Protein AF-A0A2G2ZAY9-F1 (afdb_monomer)

Organism: Capsicum annuum (NCBI:txid4072)

Structure (mmCIF, N/CA/C/O backbone):
data_AF-A0A2G2ZAY9-F1
#
_entry.id   AF-A0A2G2ZAY9-F1
#
loop_
_atom_site.group_PDB
_atom_site.id
_atom_site.type_symbol
_atom_site.label_atom_id
_atom_site.label_alt_id
_atom_site.label_comp_id
_atom_site.label_asym_id
_atom_site.label_entity_id
_atom_site.label_seq_id
_atom_site.pdbx_PDB_ins_code
_atom_site.Cartn_x
_atom_site.Cartn_y
_atom_site.Cartn_z
_atom_site.occupancy
_atom_site.B_iso_or_equiv
_atom_site.auth_seq_id
_atom_site.auth_comp_id
_atom_site.auth_asym_id
_atom_site.auth_atom_id
_atom_site.pdbx_PDB_model_num
ATOM 1 N N . MET A 1 1 ? -21.487 -2.626 28.622 1.00 74.56 1 MET A N 1
ATOM 2 C CA . MET A 1 1 ? -21.220 -1.686 27.511 1.00 74.56 1 MET A CA 1
ATOM 3 C C . MET A 1 1 ? -20.998 -0.290 28.071 1.00 74.56 1 MET A C 1
ATOM 5 O O . MET A 1 1 ? -19.891 0.196 27.930 1.00 74.56 1 MET A O 1
ATOM 9 N N . ASP A 1 2 ? -21.962 0.278 28.804 1.00 78.75 2 ASP A N 1
ATOM 10 C CA . ASP A 1 2 ? -21.823 1.571 29.504 1.00 78.75 2 ASP A CA 1
ATOM 11 C C . ASP A 1 2 ? -20.570 1.682 30.401 1.00 78.75 2 ASP A C 1
ATOM 13 O O . ASP A 1 2 ? -19.788 2.616 30.265 1.00 78.75 2 ASP A O 1
ATOM 17 N N . GLU A 1 3 ? -20.285 0.659 31.213 1.00 76.00 3 GLU A N 1
ATOM 18 C CA . GLU A 1 3 ? -19.069 0.605 32.047 1.00 76.00 3 GLU A CA 1
ATOM 19 C C . GLU A 1 3 ? -17.763 0.793 31.247 1.00 76.00 3 GLU A C 1
ATOM 21 O O . GLU A 1 3 ? -16.855 1.493 31.689 1.00 76.00 3 GLU A O 1
ATOM 26 N N . TRP A 1 4 ? -17.681 0.219 30.042 1.00 80.62 4 TRP A N 1
ATOM 27 C CA . TRP A 1 4 ? -16.515 0.360 29.164 1.00 80.62 4 TRP A CA 1
ATOM 28 C C . TRP A 1 4 ? -16.466 1.735 28.485 1.00 80.62 4 TRP A C 1
ATOM 30 O O . TRP A 1 4 ? -15.390 2.289 28.307 1.00 80.62 4 TRP A O 1
ATOM 40 N N . ILE A 1 5 ? -17.617 2.335 28.158 1.00 79.69 5 ILE A N 1
ATOM 41 C CA . ILE A 1 5 ? -17.683 3.703 27.611 1.00 79.69 5 ILE A CA 1
ATOM 42 C C . ILE A 1 5 ? -17.158 4.719 28.634 1.00 79.69 5 ILE A C 1
ATOM 44 O O . ILE A 1 5 ? -16.487 5.691 28.268 1.00 79.69 5 ILE A O 1
ATOM 48 N N . GLN A 1 6 ? -17.477 4.513 29.912 1.00 80.38 6 GLN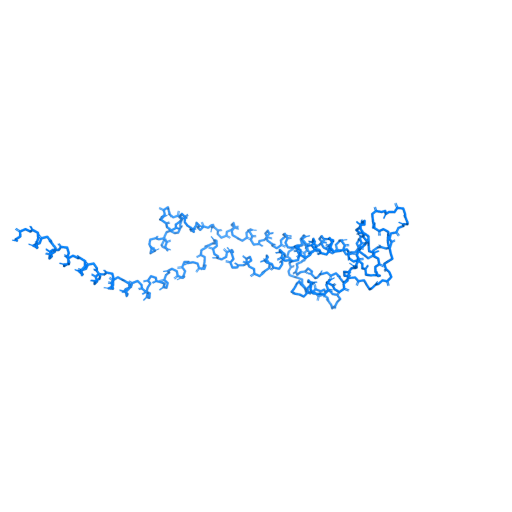 A N 1
ATOM 49 C CA . GLN A 1 6 ? -17.040 5.386 30.999 1.00 80.38 6 GLN A CA 1
ATOM 50 C C . GLN A 1 6 ? -15.574 5.140 31.371 1.00 80.38 6 GLN A C 1
ATOM 52 O O . GLN A 1 6 ? -14.850 6.105 31.601 1.00 80.38 6 GLN A O 1
ATOM 57 N N . ASN A 1 7 ? -15.122 3.880 31.355 1.00 77.25 7 ASN A N 1
ATOM 58 C CA . ASN A 1 7 ? -13.760 3.483 31.724 1.00 77.25 7 ASN A CA 1
ATOM 59 C C . ASN A 1 7 ? -13.116 2.564 30.660 1.00 77.25 7 ASN A C 1
ATOM 61 O O . ASN A 1 7 ? -12.956 1.365 30.899 1.00 77.25 7 ASN A O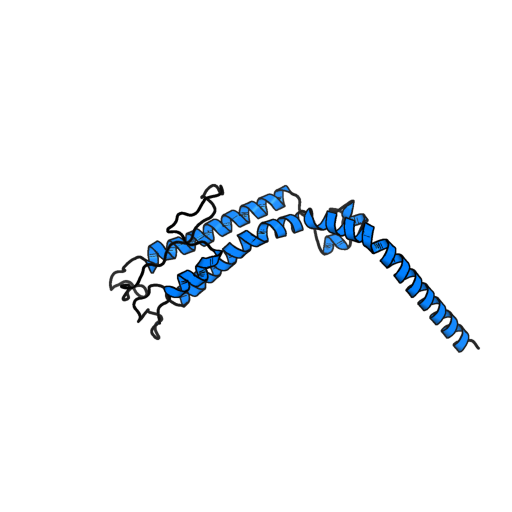 1
ATOM 65 N N . PRO A 1 8 ? -12.712 3.102 29.493 1.00 67.62 8 PRO A N 1
ATOM 66 C CA . PRO A 1 8 ? -12.235 2.302 28.355 1.00 67.62 8 PRO A CA 1
ATOM 67 C C . PRO A 1 8 ? -10.900 1.584 28.600 1.00 67.62 8 PRO A C 1
ATOM 69 O O . PRO A 1 8 ? -10.602 0.606 27.926 1.00 67.62 8 PRO A O 1
ATOM 72 N N . THR A 1 9 ? -10.112 2.040 29.577 1.00 69.19 9 THR A N 1
ATOM 73 C CA . THR A 1 9 ? -8.838 1.427 29.994 1.00 69.19 9 THR A CA 1
ATOM 74 C C . THR A 1 9 ? -8.988 0.453 31.168 1.00 69.19 9 THR A C 1
ATOM 76 O O . THR A 1 9 ? -8.005 -0.148 31.608 1.00 69.19 9 THR A O 1
ATOM 79 N N . ALA A 1 10 ? -10.200 0.288 31.712 1.00 71.12 10 ALA A N 1
ATOM 80 C CA . ALA A 1 10 ? -10.467 -0.709 32.738 1.00 71.12 10 ALA A CA 1
ATOM 81 C C . ALA A 1 10 ? -10.626 -2.099 32.104 1.00 71.12 10 ALA A C 1
ATOM 83 O O . ALA A 1 10 ? -11.234 -2.251 31.042 1.00 71.12 10 ALA A O 1
ATOM 84 N N . ARG A 1 11 ? -10.137 -3.138 32.797 1.00 70.81 11 ARG A N 1
ATOM 85 C CA . ARG A 1 11 ? -10.298 -4.540 32.378 1.00 70.81 11 ARG A CA 1
ATOM 86 C C . ARG A 1 11 ? -11.766 -4.956 32.439 1.00 70.81 11 ARG A C 1
ATOM 88 O O . ARG A 1 11 ? -12.224 -5.520 33.431 1.00 70.81 11 ARG A O 1
ATOM 95 N N . THR A 1 12 ? -12.490 -4.713 31.359 1.00 70.56 12 THR A N 1
ATOM 96 C CA . THR A 1 12 ? -13.870 -5.166 31.163 1.00 70.56 12 THR A CA 1
ATOM 97 C C . THR A 1 12 ? -13.910 -6.340 30.183 1.00 70.56 12 THR A C 1
ATOM 99 O O . THR A 1 12 ? -12.911 -6.699 29.557 1.00 70.56 12 THR A O 1
ATOM 102 N N . ALA A 1 13 ? -15.079 -6.961 30.014 1.00 71.81 13 ALA A N 1
ATOM 103 C CA . ALA A 1 13 ? -15.262 -7.971 28.971 1.00 71.81 13 ALA A CA 1
ATOM 104 C C . ALA A 1 13 ? -15.037 -7.399 27.554 1.00 71.81 13 ALA A C 1
ATOM 106 O O . ALA A 1 13 ? -14.538 -8.116 26.691 1.00 71.81 13 ALA A O 1
ATOM 107 N N . SER A 1 14 ? -15.360 -6.117 27.335 1.00 69.56 14 SER A N 1
ATOM 108 C CA . SER A 1 14 ? -15.179 -5.435 26.047 1.00 69.56 14 SER A CA 1
ATOM 109 C C . SER A 1 14 ? -13.714 -5.106 25.746 1.00 69.56 14 SER A C 1
ATOM 111 O O . SER A 1 14 ? -13.298 -5.243 24.602 1.00 69.56 14 SER A O 1
ATOM 113 N N . ASP A 1 15 ? -12.918 -4.758 26.762 1.00 67.50 15 ASP A N 1
ATOM 114 C CA . ASP A 1 15 ? -11.472 -4.489 26.637 1.00 67.50 15 ASP A CA 1
ATOM 115 C C . ASP A 1 15 ? -10.694 -5.702 26.088 1.00 67.50 15 ASP A C 1
ATOM 117 O O . ASP A 1 15 ? -9.768 -5.565 25.297 1.00 67.50 15 ASP A O 1
ATOM 121 N N . LYS A 1 16 ? -11.141 -6.925 26.407 1.00 68.56 16 LYS A N 1
ATOM 122 C CA . LYS A 1 16 ? -10.547 -8.159 25.860 1.00 68.56 16 LYS A CA 1
ATOM 123 C C . LYS A 1 16 ? -10.767 -8.351 24.355 1.00 68.56 16 LYS A C 1
ATOM 125 O O . LYS A 1 16 ? -10.099 -9.194 23.762 1.00 68.56 16 LYS A O 1
ATOM 130 N N . ILE A 1 17 ? -11.723 -7.638 23.762 1.00 73.62 17 ILE A N 1
ATOM 131 C CA . ILE A 1 17 ? -12.091 -7.741 22.341 1.00 73.62 17 ILE A CA 1
ATOM 132 C C . ILE A 1 17 ? -11.611 -6.498 21.580 1.00 73.62 17 ILE A C 1
ATOM 134 O O . ILE A 1 17 ? -11.132 -6.618 20.455 1.00 73.62 17 ILE A O 1
ATOM 138 N N . LEU A 1 18 ? -11.715 -5.319 22.199 1.00 74.69 18 LEU A N 1
ATOM 139 C CA . LEU A 1 18 ? -11.298 -4.029 21.655 1.00 74.69 18 LEU A CA 1
ATOM 140 C C . LEU A 1 18 ? -10.514 -3.237 22.720 1.00 74.69 18 LEU A C 1
ATOM 142 O O . LEU A 1 18 ? -11.095 -2.403 23.420 1.00 74.69 18 LEU A O 1
ATOM 146 N N . PRO A 1 19 ? -9.204 -3.500 22.873 1.00 74.38 19 PRO A N 1
ATOM 147 C CA . PRO A 1 19 ? -8.365 -2.706 23.758 1.00 74.38 19 PRO A CA 1
ATOM 148 C C . PRO A 1 19 ? -8.135 -1.324 23.140 1.00 74.38 19 PRO A C 1
ATOM 150 O O . PRO A 1 19 ? -7.625 -1.211 22.022 1.00 74.38 19 PRO A O 1
ATOM 153 N N . CYS A 1 20 ? -8.505 -0.272 23.870 1.00 82.44 20 CYS A N 1
ATOM 154 C CA . CYS A 1 20 ? -8.215 1.099 23.465 1.00 82.44 20 CYS A CA 1
ATOM 155 C C . CYS A 1 20 ? -6.737 1.400 23.688 1.00 82.44 20 CYS A C 1
ATOM 157 O O . CYS A 1 20 ? -6.192 1.156 24.766 1.00 82.44 20 CYS A O 1
ATOM 159 N N . VAL A 1 21 ? -6.095 1.967 22.679 1.00 84.88 21 VAL A N 1
ATOM 160 C CA . VAL A 1 21 ? -4.729 2.478 22.768 1.00 84.88 21 VAL A CA 1
ATOM 161 C C . VAL A 1 21 ? -4.785 3.989 22.979 1.00 84.88 21 VAL A C 1
ATOM 163 O O . VAL A 1 21 ? -5.747 4.644 22.580 1.00 84.88 21 VAL A O 1
ATOM 166 N N . ASP A 1 22 ? -3.772 4.558 23.626 1.00 86.12 22 ASP A N 1
ATOM 167 C CA . ASP A 1 22 ? -3.694 6.001 23.799 1.00 86.12 22 ASP A CA 1
ATOM 168 C C . ASP A 1 22 ? -3.536 6.734 22.453 1.00 86.12 22 ASP A C 1
ATOM 170 O O . ASP A 1 22 ? -2.990 6.213 21.476 1.00 86.12 22 ASP A O 1
ATOM 174 N N . TYR A 1 23 ? -4.005 7.981 22.425 1.00 86.12 23 TYR A N 1
ATOM 175 C CA . TYR A 1 23 ? -3.996 8.821 21.231 1.00 86.12 23 TYR A CA 1
ATOM 176 C C . TYR A 1 23 ? -2.590 9.015 20.639 1.00 86.12 23 TYR A C 1
ATOM 178 O O . TYR A 1 23 ? -2.442 9.042 19.418 1.00 86.12 23 TYR A O 1
ATOM 186 N N . ALA A 1 24 ? -1.545 9.128 21.469 1.00 89.56 24 ALA A N 1
ATOM 187 C CA . ALA A 1 24 ? -0.190 9.370 20.977 1.00 89.56 24 ALA A CA 1
ATOM 188 C C . ALA A 1 24 ? 0.345 8.150 20.215 1.00 89.56 24 ALA A C 1
ATOM 190 O O . ALA A 1 24 ? 0.818 8.293 19.087 1.00 89.56 24 ALA A O 1
ATOM 191 N N . THR A 1 25 ? 0.179 6.949 20.768 1.00 90.12 25 THR A N 1
ATOM 192 C CA . THR A 1 25 ? 0.549 5.694 20.097 1.00 90.12 25 THR A CA 1
ATOM 193 C C . THR A 1 25 ? -0.290 5.451 18.834 1.00 90.12 25 THR A C 1
ATOM 195 O O . THR A 1 25 ? 0.209 4.947 17.820 1.00 90.12 25 THR A O 1
ATOM 198 N N . ALA A 1 26 ? -1.573 5.825 18.849 1.00 90.56 26 ALA A N 1
ATOM 199 C CA . ALA A 1 26 ? -2.439 5.749 17.672 1.00 90.56 26 ALA A CA 1
ATOM 200 C C . ALA A 1 26 ? -1.950 6.692 16.551 1.00 90.56 26 ALA A C 1
ATOM 202 O O . ALA A 1 26 ? -1.815 6.273 15.398 1.00 90.56 26 ALA A O 1
ATOM 203 N N . GLN A 1 27 ? -1.574 7.925 16.896 1.00 92.38 27 GLN A N 1
ATOM 204 C CA . GLN A 1 27 ? -1.035 8.905 15.952 1.00 92.38 27 GLN A CA 1
ATOM 205 C C . GLN A 1 27 ? 0.363 8.531 15.437 1.00 92.38 27 GLN A C 1
ATOM 207 O O . GLN A 1 27 ? 0.686 8.756 14.265 1.00 92.38 27 GLN A O 1
ATOM 212 N N . GLU A 1 28 ? 1.194 7.914 16.276 1.00 94.19 28 GLU A N 1
ATOM 213 C CA . GLU A 1 28 ? 2.463 7.327 15.846 1.00 94.19 28 GLU A CA 1
ATOM 214 C C . GLU A 1 28 ? 2.225 6.200 14.833 1.00 94.19 28 GLU A C 1
ATOM 216 O O . GLU A 1 28 ? 2.877 6.163 13.790 1.00 94.19 28 GLU A O 1
ATOM 221 N N . THR A 1 29 ? 1.229 5.339 15.071 1.00 93.19 29 THR A N 1
ATOM 222 C CA . THR A 1 29 ? 0.837 4.279 14.126 1.00 93.19 29 THR A CA 1
ATOM 223 C C . THR A 1 29 ? 0.428 4.867 12.770 1.00 93.19 29 THR A C 1
ATOM 225 O O . THR A 1 29 ? 0.855 4.358 11.732 1.00 93.19 29 THR A O 1
ATOM 228 N N . LEU A 1 30 ? -0.344 5.960 12.761 1.00 93.88 30 LEU A N 1
ATOM 229 C CA . LEU A 1 30 ? -0.709 6.670 11.529 1.00 93.88 30 LEU A CA 1
ATOM 230 C C . LEU A 1 30 ? 0.517 7.264 10.821 1.00 93.88 30 LEU A C 1
ATOM 232 O O . LEU A 1 30 ? 0.614 7.256 9.598 1.00 93.88 30 LEU A O 1
ATOM 236 N N . THR A 1 31 ? 1.473 7.787 11.581 1.00 95.31 31 THR A N 1
ATOM 237 C CA . THR A 1 31 ? 2.712 8.344 11.022 1.00 95.31 31 THR A CA 1
ATOM 238 C C . THR A 1 31 ? 3.553 7.239 10.383 1.00 95.31 31 THR A C 1
ATOM 240 O O . THR A 1 31 ? 4.023 7.385 9.255 1.00 95.31 31 THR A O 1
ATOM 243 N N . LYS A 1 32 ? 3.658 6.085 11.049 1.00 95.38 32 LYS A N 1
ATOM 244 C CA . LYS A 1 32 ? 4.342 4.899 10.525 1.00 95.38 32 LYS A CA 1
ATOM 245 C C . LYS A 1 32 ? 3.656 4.325 9.291 1.00 95.38 32 LYS A C 1
ATOM 247 O O . LYS A 1 32 ? 4.349 3.879 8.382 1.00 95.38 32 LYS A O 1
ATOM 252 N N . SER A 1 33 ? 2.326 4.375 9.198 1.00 95.19 33 SER A N 1
ATOM 253 C CA . SER A 1 33 ? 1.637 3.931 7.981 1.00 95.19 33 SER A CA 1
ATOM 254 C C . SER A 1 33 ? 1.951 4.825 6.777 1.00 95.19 33 SER A C 1
ATOM 256 O O . SER A 1 33 ? 2.169 4.304 5.680 1.00 95.19 33 SER A O 1
ATOM 258 N N . LYS A 1 34 ? 2.064 6.147 6.976 1.00 95.38 34 LYS A N 1
ATOM 259 C CA . LYS A 1 34 ? 2.519 7.084 5.933 1.00 95.38 34 LYS A CA 1
ATOM 260 C C . LYS A 1 34 ? 3.952 6.793 5.491 1.00 95.38 34 LYS A C 1
ATOM 262 O O . LYS A 1 34 ? 4.209 6.766 4.292 1.00 95.38 34 LYS A O 1
ATOM 267 N N . GLU A 1 35 ? 4.852 6.527 6.436 1.00 96.06 35 GLU A N 1
ATOM 268 C CA . GLU A 1 35 ? 6.254 6.181 6.159 1.00 96.06 35 GLU A CA 1
ATOM 269 C C . GLU A 1 35 ? 6.374 4.876 5.357 1.00 96.06 35 GLU A C 1
ATOM 271 O O . GLU A 1 35 ? 7.052 4.830 4.331 1.00 96.06 35 GLU A O 1
ATOM 276 N N . VAL A 1 36 ? 5.667 3.818 5.769 1.00 96.25 36 VAL A N 1
ATOM 277 C CA . VAL A 1 36 ? 5.667 2.535 5.045 1.00 96.25 36 VAL A CA 1
ATOM 278 C C . VAL A 1 36 ? 5.116 2.708 3.633 1.00 96.25 36 VAL A C 1
ATOM 280 O O . VAL A 1 36 ? 5.709 2.201 2.684 1.00 96.25 36 VAL A O 1
ATOM 283 N N . ARG A 1 37 ? 4.018 3.453 3.474 1.00 95.19 37 ARG A N 1
ATOM 284 C CA . ARG A 1 37 ? 3.465 3.766 2.154 1.00 95.19 37 ARG A CA 1
ATOM 285 C C . ARG A 1 37 ? 4.483 4.509 1.289 1.00 95.19 37 ARG A C 1
ATOM 287 O O . ARG A 1 37 ? 4.699 4.100 0.152 1.00 95.19 37 ARG A O 1
ATOM 294 N N . TYR A 1 38 ? 5.096 5.570 1.818 1.00 95.88 38 TYR A N 1
ATOM 295 C CA . TYR A 1 38 ? 6.116 6.341 1.107 1.00 95.88 38 TYR A CA 1
ATOM 296 C C . TYR A 1 38 ? 7.221 5.414 0.586 1.00 95.88 38 TYR A C 1
ATOM 298 O O . TYR A 1 38 ? 7.511 5.414 -0.608 1.00 95.88 38 TYR A O 1
ATOM 306 N N . ASN A 1 39 ? 7.764 4.565 1.461 1.00 96.69 39 ASN A N 1
ATOM 307 C CA . ASN A 1 39 ? 8.845 3.644 1.121 1.00 96.69 39 ASN A CA 1
ATOM 308 C C . ASN A 1 39 ? 8.422 2.593 0.086 1.00 96.69 39 ASN A C 1
ATOM 310 O O . ASN A 1 39 ? 9.196 2.266 -0.807 1.00 96.69 39 ASN A O 1
ATOM 314 N N . LEU A 1 40 ? 7.201 2.061 0.171 1.00 97.25 40 LEU A N 1
ATOM 315 C CA . LEU A 1 40 ? 6.703 1.088 -0.803 1.00 97.25 40 LEU A CA 1
ATOM 316 C C . LEU A 1 40 ? 6.546 1.701 -2.197 1.00 97.25 40 LEU A C 1
ATOM 318 O O . LEU A 1 40 ? 6.940 1.074 -3.180 1.00 97.25 40 LEU A O 1
ATOM 322 N N . VAL A 1 41 ? 5.996 2.914 -2.294 1.00 96.50 41 VAL A N 1
ATOM 323 C CA . VAL A 1 41 ? 5.889 3.628 -3.576 1.00 96.50 41 VAL A CA 1
ATOM 324 C C . VAL A 1 41 ? 7.277 3.965 -4.120 1.00 96.50 41 VAL A C 1
ATOM 326 O O . VAL A 1 41 ? 7.528 3.766 -5.308 1.00 96.50 41 VAL A O 1
ATOM 329 N N . ASP A 1 42 ? 8.197 4.397 -3.256 1.00 95.88 42 ASP A N 1
ATOM 330 C CA . ASP A 1 42 ? 9.580 4.680 -3.638 1.00 95.88 42 ASP A CA 1
ATOM 331 C C . ASP A 1 42 ? 10.292 3.435 -4.189 1.00 95.88 42 ASP A C 1
ATOM 333 O O . ASP A 1 42 ? 10.879 3.497 -5.265 1.00 95.88 42 ASP A O 1
ATOM 337 N N . ILE A 1 43 ? 10.156 2.273 -3.541 1.00 96.56 43 ILE A N 1
ATOM 338 C CA . ILE A 1 43 ? 10.709 0.999 -4.036 1.00 96.56 43 ILE A CA 1
ATOM 339 C C . ILE A 1 43 ? 10.166 0.667 -5.431 1.00 96.56 43 ILE A C 1
ATOM 341 O O . ILE A 1 43 ? 10.932 0.288 -6.319 1.00 96.56 43 ILE A O 1
ATOM 345 N N . VAL A 1 44 ? 8.858 0.824 -5.652 1.00 97.25 44 VAL A N 1
ATOM 346 C CA . VAL A 1 44 ? 8.253 0.584 -6.971 1.00 97.25 44 VAL A CA 1
ATOM 347 C C . VAL A 1 44 ? 8.830 1.545 -8.013 1.00 97.25 44 VAL A C 1
ATOM 349 O O . VAL A 1 44 ? 9.198 1.116 -9.108 1.00 97.25 44 VAL A O 1
ATOM 352 N N . ASN A 1 45 ? 8.990 2.820 -7.663 1.00 96.50 45 ASN A N 1
ATOM 353 C CA . ASN A 1 45 ? 9.593 3.816 -8.543 1.00 96.50 45 ASN A CA 1
ATOM 354 C C . ASN A 1 45 ? 11.064 3.529 -8.838 1.00 96.50 45 ASN A C 1
ATOM 356 O O . ASN A 1 45 ? 11.475 3.671 -9.986 1.00 96.50 45 ASN A O 1
ATOM 360 N N . GLN A 1 46 ? 11.842 3.068 -7.859 1.00 95.94 46 GLN A N 1
ATOM 361 C CA . GLN A 1 46 ? 13.226 2.644 -8.069 1.00 95.94 46 GLN A CA 1
ATOM 362 C C . GLN A 1 46 ? 13.310 1.445 -9.018 1.00 95.94 46 GLN A C 1
ATOM 364 O O . GLN A 1 46 ? 14.189 1.401 -9.873 1.00 95.94 46 GLN A O 1
ATOM 369 N N . VAL A 1 47 ? 12.390 0.484 -8.919 1.00 94.62 47 VAL A N 1
ATOM 370 C CA . VAL A 1 47 ? 12.307 -0.638 -9.868 1.00 94.62 47 VAL A CA 1
ATOM 371 C C . VAL A 1 47 ? 11.951 -0.150 -11.276 1.00 94.62 47 VAL A C 1
ATOM 373 O O . VAL A 1 47 ? 12.521 -0.618 -12.265 1.00 94.62 47 VAL A O 1
ATOM 376 N N . ILE A 1 48 ? 11.036 0.810 -11.399 1.00 95.38 48 ILE A N 1
ATOM 377 C CA . ILE A 1 48 ? 10.680 1.403 -12.694 1.00 95.38 48 ILE A CA 1
ATOM 378 C C . ILE A 1 48 ? 11.900 2.092 -13.302 1.00 95.38 48 ILE A C 1
ATOM 380 O O . ILE A 1 48 ? 12.318 1.746 -14.404 1.00 95.38 48 ILE A O 1
ATOM 384 N N . THR A 1 49 ? 12.515 3.021 -12.577 1.00 94.69 49 THR A N 1
ATOM 385 C CA . THR A 1 49 ? 13.585 3.871 -13.108 1.00 94.69 49 THR A CA 1
ATOM 386 C C . THR A 1 49 ? 14.899 3.127 -13.295 1.00 94.69 49 THR A C 1
ATOM 388 O O . THR A 1 49 ? 15.534 3.313 -14.329 1.00 94.69 49 THR A O 1
ATOM 391 N N . ASN A 1 50 ? 15.286 2.267 -12.346 1.00 92.62 50 ASN A N 1
ATOM 392 C CA . ASN A 1 50 ? 16.609 1.636 -12.315 1.00 92.62 50 ASN A CA 1
ATOM 393 C C . ASN A 1 50 ? 16.642 0.208 -12.870 1.00 92.62 50 ASN A C 1
ATOM 395 O O . ASN A 1 50 ? 17.723 -0.349 -13.041 1.00 92.62 50 ASN A O 1
ATOM 399 N N . VAL A 1 51 ? 15.486 -0.401 -13.146 1.00 90.19 51 VAL A N 1
ATOM 400 C CA . VAL A 1 51 ? 15.418 -1.744 -13.745 1.00 90.19 51 VAL A CA 1
ATOM 401 C C . VAL A 1 51 ? 14.629 -1.703 -15.047 1.00 90.19 51 VAL A C 1
ATOM 403 O O . VAL A 1 51 ? 15.155 -2.021 -16.106 1.00 90.19 51 VAL A O 1
ATOM 406 N N . SER A 1 52 ? 13.378 -1.263 -15.011 1.00 91.25 52 SER A N 1
ATOM 407 C CA . SER A 1 52 ? 12.486 -1.381 -16.178 1.00 91.25 52 SER A CA 1
ATOM 408 C C . SER A 1 52 ? 12.826 -0.375 -17.289 1.00 91.25 52 SER A C 1
ATOM 410 O O . SER A 1 52 ? 12.698 -0.665 -18.483 1.00 91.25 52 SER A O 1
ATOM 412 N N . ASN A 1 53 ? 13.292 0.815 -16.907 1.00 92.19 53 ASN A N 1
ATOM 413 C CA . ASN A 1 53 ? 13.582 1.918 -17.824 1.00 92.19 53 ASN A CA 1
ATOM 414 C C . ASN A 1 53 ? 15.050 1.946 -18.283 1.00 92.19 53 ASN A C 1
ATOM 416 O O . ASN A 1 53 ? 15.385 2.708 -19.191 1.00 92.19 53 ASN A O 1
ATOM 420 N N . ILE A 1 54 ? 15.918 1.109 -17.699 1.00 89.31 54 ILE A N 1
ATOM 421 C CA . ILE A 1 54 ? 17.334 1.008 -18.071 1.00 89.31 54 ILE A CA 1
ATOM 422 C C . ILE A 1 54 ? 17.531 -0.056 -19.147 1.00 89.31 54 ILE A C 1
ATOM 424 O O . ILE A 1 54 ? 17.255 -1.232 -18.928 1.00 89.31 54 ILE A O 1
ATOM 428 N N . ASN A 1 55 ? 18.140 0.353 -20.262 1.00 86.38 55 ASN A N 1
ATOM 429 C CA . ASN A 1 55 ? 18.627 -0.570 -21.281 1.00 86.38 55 ASN A CA 1
ATOM 430 C C . ASN A 1 55 ? 19.944 -1.207 -20.808 1.00 86.38 55 ASN A C 1
ATOM 432 O O . ASN A 1 55 ? 21.012 -0.595 -20.901 1.00 86.38 55 ASN A O 1
ATOM 436 N N . PHE A 1 56 ? 19.868 -2.426 -20.280 1.00 86.06 56 PHE A N 1
ATOM 437 C CA . PHE A 1 56 ? 21.040 -3.151 -19.792 1.00 86.06 56 PHE A CA 1
ATOM 438 C C . PHE A 1 56 ? 21.968 -3.624 -20.921 1.00 86.06 56 PHE A C 1
ATOM 440 O O . PHE A 1 56 ? 21.574 -3.767 -22.077 1.00 86.06 56 PHE A O 1
ATOM 447 N N . SER A 1 57 ? 23.233 -3.869 -20.570 1.00 84.94 57 SER A N 1
ATOM 448 C CA . SER A 1 57 ? 24.242 -4.452 -21.464 1.00 84.94 57 SER A CA 1
ATOM 449 C C . SER A 1 57 ? 23.994 -5.957 -21.673 1.00 84.94 57 SER A C 1
ATOM 451 O O . SER A 1 57 ? 23.498 -6.596 -20.743 1.00 84.94 57 SER A O 1
ATOM 453 N N . PRO A 1 58 ? 24.404 -6.552 -22.816 1.00 82.38 58 PRO A N 1
ATOM 454 C CA . PRO A 1 58 ? 24.239 -7.982 -23.108 1.00 82.38 58 PRO A CA 1
ATOM 455 C C . PRO A 1 58 ? 24.723 -8.964 -22.037 1.00 82.38 58 PRO A C 1
ATOM 457 O O . PRO A 1 58 ? 24.287 -10.106 -22.015 1.00 82.38 58 PRO A O 1
ATOM 460 N N . ASN A 1 59 ? 25.622 -8.532 -21.152 1.00 83.00 59 ASN A N 1
ATOM 461 C CA . ASN A 1 59 ? 26.220 -9.381 -20.121 1.00 83.00 59 ASN A CA 1
ATOM 462 C C . ASN A 1 59 ? 25.403 -9.436 -18.813 1.00 83.00 59 ASN A C 1
ATOM 464 O O . ASN A 1 59 ? 25.876 -10.003 -17.830 1.00 83.00 59 ASN A O 1
ATOM 468 N N . V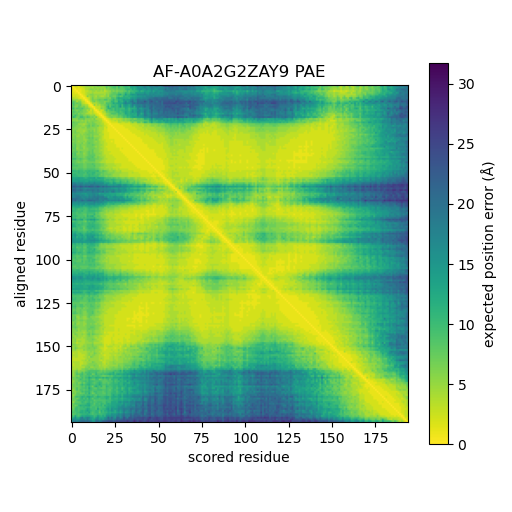AL A 1 60 ? 24.235 -8.786 -18.755 1.00 80.69 60 VAL A N 1
ATOM 469 C CA . VAL A 1 60 ? 23.440 -8.622 -17.528 1.00 80.69 60 VAL A CA 1
ATOM 470 C C . VAL A 1 60 ? 22.143 -9.425 -17.628 1.00 80.69 60 VAL A C 1
ATOM 472 O O . VAL A 1 60 ? 21.059 -8.879 -17.822 1.00 80.69 60 VAL A O 1
ATOM 475 N N . ASP A 1 61 ? 22.249 -10.742 -17.480 1.00 74.62 61 ASP A N 1
ATOM 476 C CA . ASP A 1 61 ? 21.083 -11.621 -17.362 1.00 74.62 61 ASP A CA 1
ATOM 477 C C . ASP A 1 61 ? 20.449 -11.526 -15.957 1.00 74.62 61 ASP A C 1
ATOM 479 O O . ASP A 1 61 ? 21.169 -11.357 -14.969 1.00 74.62 61 ASP A O 1
ATOM 483 N N . PRO A 1 62 ? 19.113 -11.647 -15.818 1.00 76.50 62 PRO A N 1
ATOM 484 C CA . PRO A 1 62 ? 18.100 -11.804 -16.871 1.00 76.50 62 PRO A CA 1
ATOM 485 C C . PRO A 1 62 ? 17.559 -10.456 -17.399 1.00 76.50 62 PRO A C 1
ATOM 487 O O . PRO A 1 62 ? 16.501 -10.414 -18.024 1.00 76.50 62 PRO A O 1
ATOM 490 N N . PHE A 1 63 ? 18.224 -9.338 -17.091 1.00 80.75 63 PHE A N 1
ATOM 491 C CA . PHE A 1 63 ? 17.724 -7.986 -17.367 1.00 80.75 63 PHE A CA 1
ATOM 492 C C . PHE A 1 63 ? 17.992 -7.500 -18.797 1.00 80.75 63 PHE A C 1
ATOM 494 O O . PHE A 1 63 ? 17.446 -6.479 -19.215 1.00 80.75 63 PHE A O 1
ATOM 501 N N . TYR A 1 64 ? 18.801 -8.232 -19.559 1.00 83.62 64 TYR A N 1
ATOM 502 C CA . TYR A 1 64 ? 19.056 -7.961 -20.963 1.00 83.62 64 TYR A CA 1
ATOM 503 C C . TYR A 1 64 ? 17.998 -8.605 -21.871 1.00 83.62 64 TYR A C 1
ATOM 505 O O . TYR A 1 64 ? 17.983 -9.816 -22.082 1.00 83.62 64 TYR A O 1
ATOM 513 N N . TYR A 1 65 ? 17.114 -7.782 -22.436 1.00 82.75 65 TYR A N 1
ATOM 514 C CA . TYR A 1 65 ? 16.124 -8.187 -23.438 1.00 82.75 65 TYR A CA 1
ATOM 515 C C . TYR A 1 65 ? 15.677 -6.991 -24.290 1.00 82.75 65 TYR A C 1
ATOM 517 O O . TYR A 1 65 ? 16.106 -5.856 -24.078 1.00 82.75 65 TYR A O 1
ATOM 525 N N . ASN A 1 66 ? 14.828 -7.240 -25.291 1.00 76.69 66 ASN A N 1
ATOM 526 C CA . ASN A 1 66 ? 14.328 -6.195 -26.179 1.00 76.69 66 ASN A CA 1
ATOM 527 C C . ASN A 1 66 ? 13.342 -5.273 -25.445 1.00 76.69 66 ASN A C 1
ATOM 529 O O . ASN A 1 66 ? 12.159 -5.575 -25.351 1.00 76.69 66 ASN A O 1
ATOM 533 N N . GLN A 1 67 ? 13.831 -4.127 -24.977 1.00 73.25 67 GLN A N 1
ATOM 534 C CA . GLN A 1 67 ? 13.048 -3.115 -24.265 1.00 73.25 67 GLN A CA 1
ATOM 535 C C . GLN A 1 67 ? 12.544 -1.988 -25.188 1.00 73.25 67 GLN A C 1
ATOM 537 O O . GLN A 1 67 ? 12.362 -0.853 -24.757 1.00 73.25 67 GLN A O 1
ATOM 542 N N . SER A 1 68 ? 12.339 -2.243 -26.482 1.00 84.75 68 SER A N 1
ATOM 543 C CA . SER A 1 68 ? 11.938 -1.183 -27.431 1.00 84.75 68 SER A CA 1
ATOM 544 C C . SER A 1 68 ? 10.519 -0.630 -27.201 1.00 84.75 68 SER A C 1
ATOM 546 O O . SER A 1 68 ? 10.129 0.337 -27.852 1.00 84.75 68 SER A O 1
ATOM 548 N N . GLY A 1 69 ? 9.734 -1.241 -26.312 1.00 85.50 69 GLY A N 1
ATOM 549 C CA . GLY A 1 69 ? 8.377 -0.829 -25.971 1.00 85.50 69 GLY A CA 1
ATOM 550 C C . GLY A 1 69 ? 8.300 0.406 -25.066 1.00 85.50 69 GLY A C 1
ATOM 551 O O . GLY A 1 69 ? 9.324 0.938 -24.614 1.00 85.50 69 GLY A O 1
ATOM 552 N N . PRO A 1 70 ? 7.068 0.880 -24.803 1.00 90.50 70 PRO A N 1
ATOM 553 C CA . PRO A 1 70 ? 6.832 2.108 -24.060 1.00 90.50 70 PRO A CA 1
ATOM 554 C C . PRO A 1 70 ? 7.342 1.991 -22.623 1.00 90.50 70 PRO A C 1
ATOM 556 O O . PRO A 1 70 ? 7.347 0.920 -22.020 1.00 90.50 70 PRO A O 1
ATOM 559 N N . VAL A 1 71 ? 7.778 3.123 -22.082 1.00 92.62 71 VAL A N 1
ATOM 560 C CA . VAL A 1 71 ? 8.374 3.214 -20.749 1.00 92.62 71 VAL A CA 1
ATOM 561 C C . VAL A 1 71 ? 7.260 3.256 -19.697 1.00 92.62 71 VAL A C 1
ATOM 563 O O . VAL A 1 71 ? 6.385 4.121 -19.815 1.00 92.62 71 VAL A O 1
ATOM 566 N N . PRO A 1 72 ? 7.247 2.357 -18.693 1.00 94.19 72 PRO A N 1
ATOM 567 C CA . PRO A 1 72 ? 6.282 2.438 -17.606 1.00 94.19 72 PRO A CA 1
ATOM 568 C C . PRO A 1 72 ? 6.447 3.762 -16.841 1.00 94.19 72 PRO A C 1
ATOM 570 O O . PRO A 1 72 ? 7.577 4.161 -16.532 1.00 94.19 72 PRO A O 1
ATOM 573 N N . PRO A 1 73 ? 5.340 4.465 -16.547 1.00 95.56 73 PRO A N 1
ATOM 574 C CA . PRO A 1 73 ? 5.381 5.709 -15.795 1.00 95.56 73 PRO A CA 1
ATOM 575 C C . PRO A 1 73 ? 5.677 5.433 -14.321 1.00 95.56 73 PRO A C 1
ATOM 577 O O . PRO A 1 73 ? 5.339 4.370 -13.801 1.00 95.56 73 PRO A O 1
ATOM 580 N N . ILE A 1 74 ? 6.268 6.414 -13.640 1.00 95.62 74 ILE A N 1
ATOM 581 C CA . ILE A 1 74 ? 6.432 6.372 -12.185 1.00 95.62 74 ILE A CA 1
ATOM 582 C C . ILE A 1 74 ? 5.083 6.556 -11.483 1.00 95.62 74 ILE A C 1
ATOM 584 O O . ILE A 1 74 ? 4.163 7.203 -11.992 1.00 95.62 74 ILE A O 1
ATOM 588 N N . LEU A 1 75 ? 4.976 5.978 -10.295 1.00 96.31 75 LEU A N 1
ATOM 589 C CA . LEU A 1 75 ? 3.826 6.125 -9.424 1.00 96.31 75 LEU A CA 1
ATOM 590 C C . LEU A 1 75 ? 3.967 7.379 -8.573 1.00 96.31 75 LEU A C 1
ATOM 592 O O . LEU A 1 75 ? 5.053 7.703 -8.090 1.00 96.31 75 LEU A O 1
ATOM 596 N N . CYS A 1 76 ? 2.851 8.054 -8.345 1.00 95.06 76 CYS A N 1
ATOM 597 C CA . CYS A 1 76 ? 2.834 9.210 -7.478 1.00 95.06 76 CYS A CA 1
ATOM 598 C C . CYS A 1 76 ? 2.994 8.807 -6.014 1.00 95.06 76 CYS A C 1
ATOM 600 O O . CYS A 1 76 ? 2.256 7.968 -5.483 1.00 95.06 76 CYS A O 1
ATOM 602 N N . ASN A 1 77 ? 3.908 9.491 -5.334 1.00 93.62 77 ASN A N 1
ATOM 603 C CA . ASN A 1 77 ? 3.959 9.495 -3.886 1.00 93.62 77 ASN A CA 1
ATOM 604 C C . ASN A 1 77 ? 3.159 10.690 -3.351 1.00 93.62 77 ASN A C 1
ATOM 606 O O . ASN A 1 77 ? 3.502 11.839 -3.621 1.00 93.62 77 ASN A O 1
ATOM 610 N N . LEU A 1 78 ? 2.091 10.435 -2.586 1.00 92.81 78 LEU A N 1
ATOM 611 C CA . LEU A 1 78 ? 1.295 11.509 -1.965 1.00 92.81 78 LEU A CA 1
ATOM 612 C C . LEU A 1 78 ? 1.988 12.142 -0.750 1.00 92.81 78 LEU A C 1
ATOM 614 O O . LEU A 1 78 ? 1.427 13.048 -0.132 1.00 92.81 78 LEU A O 1
ATOM 618 N N . PHE A 1 79 ? 3.172 11.656 -0.378 1.00 93.19 79 PHE A N 1
ATOM 619 C CA . PHE A 1 79 ? 3.961 12.199 0.714 1.00 93.19 79 PHE A CA 1
ATOM 620 C C . PHE A 1 79 ? 5.371 12.543 0.239 1.00 93.19 79 PHE A C 1
ATOM 622 O O . PHE A 1 79 ? 5.964 11.825 -0.564 1.00 93.19 79 PHE A O 1
ATOM 629 N N . ASN A 1 80 ? 5.915 13.630 0.775 1.00 91.19 80 ASN A N 1
ATOM 630 C CA . ASN A 1 80 ? 7.340 13.922 0.718 1.00 91.19 80 ASN A CA 1
ATOM 631 C C . ASN A 1 80 ? 8.099 13.073 1.754 1.00 91.19 80 ASN A C 1
ATOM 633 O O . ASN A 1 80 ? 7.506 12.434 2.626 1.00 91.19 80 ASN A O 1
ATOM 637 N N . LEU A 1 81 ? 9.430 13.118 1.693 1.00 89.56 81 LEU A N 1
ATOM 638 C CA . LEU A 1 81 ? 10.330 12.404 2.609 1.00 89.56 81 LEU A CA 1
ATOM 639 C C . LEU A 1 81 ? 10.154 12.834 4.081 1.00 89.56 81 LEU A C 1
ATOM 641 O O . LEU A 1 81 ? 10.398 12.053 4.994 1.00 89.56 81 LEU A O 1
ATOM 645 N N . ASP A 1 82 ? 9.686 14.063 4.312 1.00 93.00 82 ASP A N 1
ATOM 646 C CA . ASP A 1 82 ? 9.318 14.607 5.627 1.00 93.00 82 ASP A CA 1
ATOM 647 C C . ASP A 1 82 ? 7.856 14.308 6.031 1.00 93.00 82 ASP A C 1
ATOM 649 O O . ASP A 1 82 ? 7.364 14.831 7.031 1.00 93.00 82 ASP A O 1
ATOM 653 N N . LEU A 1 83 ? 7.161 13.459 5.263 1.00 92.38 83 LEU A N 1
ATOM 654 C CA . LEU A 1 83 ? 5.762 13.048 5.431 1.00 92.38 83 LEU A CA 1
ATOM 655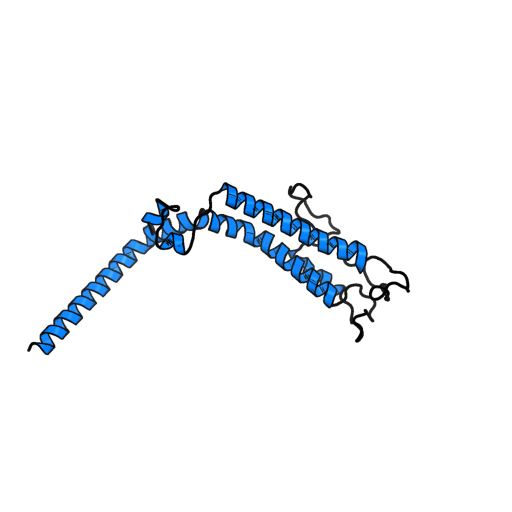 C C . LEU A 1 83 ? 4.725 14.169 5.249 1.00 92.38 83 LEU A C 1
ATOM 657 O O . LEU A 1 83 ? 3.544 13.977 5.569 1.00 92.38 83 LEU A O 1
ATOM 661 N N . THR A 1 84 ? 5.126 15.323 4.709 1.00 93.56 84 THR A N 1
ATOM 662 C CA . THR A 1 84 ? 4.180 16.360 4.280 1.00 93.56 84 THR A CA 1
ATOM 663 C C . THR A 1 84 ? 3.430 15.920 3.026 1.00 93.56 84 THR A C 1
ATOM 665 O O . THR A 1 84 ? 3.943 15.146 2.219 1.00 93.56 84 THR A O 1
ATOM 668 N N . SER A 1 85 ? 2.188 16.382 2.863 1.00 91.88 85 SER A N 1
ATOM 669 C CA . SER A 1 85 ? 1.385 16.051 1.684 1.00 91.88 85 SER A CA 1
ATOM 670 C C . SER A 1 85 ? 2.022 16.604 0.408 1.00 91.88 85 SER A C 1
ATOM 672 O O . SER A 1 85 ? 2.433 17.763 0.362 1.00 91.88 85 SER A O 1
ATOM 674 N N . HIS A 1 86 ? 2.042 15.783 -0.634 1.00 89.06 86 HIS A N 1
ATOM 675 C CA . HIS A 1 86 ? 2.555 16.104 -1.958 1.00 89.06 86 HIS A CA 1
ATOM 676 C C . HIS A 1 86 ? 1.445 15.935 -3.003 1.00 89.06 86 HIS A C 1
ATOM 678 O O . HIS A 1 86 ? 0.651 14.995 -2.932 1.00 89.06 86 HIS A O 1
ATOM 684 N N . ASN A 1 87 ? 1.393 16.852 -3.971 1.00 89.06 87 ASN A N 1
ATOM 685 C CA . ASN A 1 87 ? 0.470 16.773 -5.098 1.00 89.06 87 ASN A CA 1
ATOM 686 C C . ASN A 1 87 ? 1.194 16.184 -6.304 1.00 89.06 87 ASN A C 1
ATOM 688 O O . ASN A 1 87 ? 2.214 16.719 -6.728 1.00 89.06 87 ASN A O 1
ATOM 692 N N . CYS A 1 88 ? 0.615 15.137 -6.882 1.00 90.00 88 CYS A N 1
ATOM 693 C CA . CYS A 1 88 ? 1.175 14.456 -8.039 1.00 90.00 88 CYS A CA 1
ATOM 694 C C . CYS A 1 88 ? 1.286 15.369 -9.264 1.00 90.00 88 CYS A C 1
ATOM 696 O O . CYS A 1 88 ? 0.373 16.147 -9.566 1.00 90.00 88 CYS A O 1
ATOM 698 N N . GLY A 1 89 ? 2.373 15.221 -10.013 1.00 89.19 89 GLY A N 1
ATOM 699 C CA . GLY A 1 89 ? 2.541 15.818 -11.331 1.00 89.19 89 GLY A CA 1
ATOM 700 C C . GLY A 1 89 ? 1.724 15.100 -12.417 1.00 89.19 89 GLY A C 1
ATOM 701 O O . GLY A 1 89 ? 1.327 13.949 -12.253 1.00 89.19 89 GLY A O 1
ATOM 702 N N . PRO A 1 90 ? 1.519 15.733 -13.587 1.00 85.19 90 PRO A N 1
ATOM 703 C CA . PRO A 1 90 ? 0.715 15.169 -14.679 1.00 85.19 90 PRO A CA 1
ATOM 704 C C . PRO A 1 90 ? 1.337 13.932 -15.353 1.00 85.19 90 PRO A C 1
ATOM 706 O O . PRO A 1 90 ? 0.664 13.257 -16.124 1.00 85.19 90 PRO A O 1
ATOM 709 N N . ALA A 1 91 ? 2.621 13.659 -15.106 1.00 85.81 91 ALA A N 1
ATOM 710 C CA . ALA A 1 91 ? 3.334 12.494 -15.630 1.00 85.81 91 ALA A CA 1
ATOM 711 C C . ALA A 1 91 ? 3.374 11.316 -14.638 1.00 85.81 91 ALA A C 1
ATOM 713 O O . ALA A 1 91 ? 3.896 10.254 -14.976 1.00 85.81 91 ALA A O 1
ATOM 714 N N . GLU A 1 92 ? 2.856 11.505 -13.422 1.00 93.19 92 GLU A N 1
ATOM 715 C CA . GLU A 1 92 ? 2.825 10.485 -12.379 1.00 93.19 92 GLU A CA 1
ATOM 716 C C . GLU A 1 92 ? 1.471 9.781 -12.365 1.00 93.19 92 GLU A C 1
ATOM 718 O O . GLU A 1 92 ? 0.427 10.381 -12.630 1.00 93.19 92 GLU A O 1
ATOM 723 N N . VAL A 1 93 ? 1.482 8.493 -12.037 1.00 95.38 93 VAL A N 1
ATOM 724 C CA . VAL A 1 93 ? 0.260 7.692 -11.964 1.00 95.38 93 VAL A CA 1
ATOM 725 C C . VAL A 1 93 ? -0.195 7.561 -10.523 1.00 95.38 93 VAL A C 1
ATOM 727 O O . VAL A 1 93 ? 0.558 7.108 -9.662 1.00 95.38 93 VAL A O 1
ATOM 730 N N . ASP A 1 94 ? -1.448 7.924 -10.268 1.00 93.31 94 ASP A N 1
ATOM 731 C CA . ASP A 1 94 ? -2.066 7.716 -8.964 1.00 93.31 94 ASP A CA 1
ATOM 732 C C . ASP A 1 94 ? -2.172 6.219 -8.620 1.00 93.31 94 ASP A C 1
ATOM 734 O O . ASP A 1 94 ? -2.406 5.375 -9.495 1.00 93.31 94 ASP A O 1
ATOM 738 N N . LEU A 1 95 ? -2.018 5.886 -7.335 1.00 92.44 95 LEU A N 1
ATOM 739 C CA . LEU A 1 95 ? -2.090 4.508 -6.848 1.00 92.44 95 LEU A CA 1
ATOM 740 C C . LEU A 1 95 ? -3.423 3.825 -7.166 1.00 92.44 95 LEU A C 1
ATOM 742 O O . LEU A 1 95 ? -3.420 2.618 -7.405 1.00 92.44 95 LEU A O 1
ATOM 746 N N . ASP A 1 96 ? -4.524 4.573 -7.224 1.00 91.44 96 ASP A N 1
ATOM 747 C CA . ASP A 1 96 ? -5.858 4.051 -7.527 1.00 91.44 96 ASP A CA 1
ATOM 748 C C . ASP A 1 96 ? -5.915 3.414 -8.931 1.00 91.44 96 ASP A C 1
ATOM 750 O O . ASP A 1 96 ? -6.599 2.412 -9.142 1.00 91.44 96 ASP A O 1
ATOM 754 N N . ASN A 1 97 ? -5.138 3.945 -9.884 1.00 94.06 97 ASN A N 1
ATOM 755 C CA . ASN A 1 97 ? -5.094 3.474 -11.275 1.00 94.06 97 ASN A CA 1
ATOM 756 C C . ASN A 1 97 ? -3.803 2.712 -11.625 1.00 94.06 97 ASN A C 1
ATOM 758 O O . ASN A 1 97 ? -3.702 2.122 -12.705 1.00 94.06 97 ASN A O 1
ATOM 762 N N . ALA A 1 98 ? -2.814 2.704 -10.730 1.00 95.50 98 ALA A N 1
ATOM 763 C CA . ALA A 1 98 ? -1.471 2.186 -10.983 1.00 95.50 98 ALA A CA 1
ATOM 764 C C . ALA A 1 98 ? -1.455 0.737 -11.485 1.00 95.50 98 ALA A C 1
ATOM 766 O O . ALA A 1 98 ? -0.737 0.420 -12.431 1.00 95.50 98 ALA A O 1
ATOM 767 N N . THR A 1 99 ? -2.268 -0.144 -10.900 1.00 96.31 99 THR A N 1
ATOM 768 C CA . THR A 1 99 ? -2.308 -1.568 -11.278 1.00 96.31 99 THR A CA 1
ATOM 769 C C . THR A 1 99 ? -2.771 -1.778 -12.719 1.00 96.31 99 THR A C 1
ATOM 771 O O . THR A 1 99 ? -2.196 -2.606 -13.431 1.00 96.31 99 THR A O 1
ATOM 774 N N . GLN A 1 100 ? -3.768 -1.007 -13.160 1.00 96.62 100 GLN A N 1
ATOM 775 C CA . GLN A 1 100 ? -4.308 -1.054 -14.518 1.00 96.62 100 GLN A CA 1
ATOM 776 C C . GLN A 1 100 ? -3.328 -0.451 -15.522 1.00 96.62 100 GLN A C 1
ATOM 778 O O . GLN A 1 100 ? -3.100 -1.030 -16.582 1.00 96.62 100 GLN A O 1
ATOM 783 N N . VAL A 1 101 ? -2.714 0.686 -15.179 1.00 96.19 101 VAL A N 1
ATOM 784 C CA . VAL A 1 101 ? -1.744 1.348 -16.057 1.00 96.19 101 VAL A CA 1
ATOM 785 C C . VAL A 1 101 ? -0.509 0.474 -16.249 1.00 96.19 101 VAL A C 1
ATOM 787 O O . VAL A 1 101 ? -0.138 0.214 -17.390 1.00 96.19 101 VAL A O 1
ATOM 790 N N . LEU A 1 102 ? 0.086 -0.040 -15.166 1.00 96.38 102 LEU A N 1
ATOM 791 C CA . LEU A 1 102 ? 1.280 -0.891 -15.228 1.00 96.38 102 LEU A CA 1
ATOM 792 C C . LEU A 1 102 ? 1.032 -2.209 -15.974 1.00 96.38 102 LEU A C 1
ATOM 794 O O . LEU A 1 102 ? 1.955 -2.730 -16.595 1.00 96.38 102 LEU A O 1
ATOM 798 N N . ASN A 1 103 ? -0.202 -2.725 -15.979 1.00 96.69 103 ASN A N 1
ATOM 799 C CA . ASN A 1 103 ? -0.544 -3.950 -16.706 1.00 96.69 103 ASN A CA 1
ATOM 800 C C . ASN A 1 103 ? -0.296 -3.827 -18.221 1.00 96.69 103 ASN A C 1
ATOM 802 O O . ASN A 1 103 ? 0.068 -4.803 -18.870 1.00 96.69 103 ASN A O 1
ATOM 806 N N . ASN A 1 104 ? -0.426 -2.620 -18.783 1.00 95.75 104 ASN A N 1
ATOM 807 C CA . ASN A 1 104 ? -0.175 -2.364 -20.207 1.00 95.75 104 ASN A CA 1
ATOM 808 C C . ASN A 1 104 ? 1.313 -2.451 -20.593 1.00 95.75 104 ASN A C 1
ATOM 810 O O . ASN A 1 104 ? 1.644 -2.387 -21.773 1.00 95.75 104 ASN A O 1
ATOM 814 N N . TYR A 1 105 ? 2.205 -2.584 -19.609 1.00 95.25 105 TYR A N 1
ATOM 815 C CA . TYR A 1 105 ? 3.653 -2.678 -19.792 1.00 95.25 105 TYR A CA 1
ATOM 816 C C . TYR A 1 105 ? 4.184 -4.082 -19.486 1.00 95.25 105 TYR A C 1
ATOM 818 O O . TYR A 1 105 ? 5.400 -4.273 -19.416 1.00 95.25 105 TYR A O 1
ATOM 826 N N . VAL A 1 106 ? 3.293 -5.056 -19.283 1.00 95.19 106 VAL A N 1
ATOM 827 C CA . VAL A 1 106 ? 3.663 -6.443 -18.999 1.00 95.19 106 VAL A CA 1
ATOM 828 C C . VAL A 1 106 ? 3.971 -7.175 -20.298 1.00 95.19 106 VAL A C 1
ATOM 830 O O . VAL A 1 106 ? 3.146 -7.239 -21.205 1.00 95.19 106 VAL A O 1
ATOM 833 N N . CYS A 1 107 ? 5.162 -7.755 -20.366 1.00 93.19 107 CYS A N 1
ATOM 834 C CA . CYS A 1 107 ? 5.613 -8.548 -21.496 1.00 93.19 107 CYS A CA 1
ATOM 835 C C . CYS A 1 107 ? 5.160 -10.010 -21.370 1.00 93.19 107 CYS A C 1
ATOM 837 O O . CYS A 1 107 ? 4.964 -10.546 -20.272 1.00 93.19 107 CYS A O 1
ATOM 839 N N . GLN A 1 108 ? 5.080 -10.706 -22.501 1.00 93.38 108 GLN A N 1
ATOM 840 C CA . GLN A 1 108 ? 5.090 -12.165 -22.507 1.00 93.38 108 GLN A CA 1
ATOM 841 C C . GLN A 1 108 ? 6.517 -12.650 -22.259 1.00 93.38 108 GLN A C 1
ATOM 843 O O . GLN A 1 108 ? 7.471 -12.063 -22.769 1.00 93.38 108 GLN A O 1
ATOM 848 N N . VAL A 1 109 ? 6.672 -13.733 -21.498 1.00 93.25 109 VAL A N 1
ATOM 849 C CA . VAL A 1 109 ? 7.985 -14.282 -21.141 1.00 93.25 109 VAL A CA 1
ATOM 850 C C . VAL A 1 109 ? 8.235 -15.646 -21.774 1.00 93.25 109 VAL A C 1
ATOM 852 O O . VAL A 1 109 ? 7.324 -16.446 -21.975 1.00 93.25 109 VAL A O 1
ATOM 855 N N . SER A 1 110 ? 9.503 -15.907 -22.066 1.00 91.00 110 SER A N 1
ATOM 856 C CA . SER A 1 110 ? 10.034 -17.224 -22.425 1.00 91.00 110 SER A CA 1
ATOM 857 C C . SER A 1 110 ? 10.030 -18.186 -21.220 1.00 91.00 110 SER A C 1
ATOM 859 O O . SER A 1 110 ? 9.841 -17.745 -20.083 1.00 91.00 110 SER A O 1
ATOM 861 N N . PRO A 1 111 ? 10.302 -19.495 -21.413 1.00 88.25 111 PRO A N 1
ATOM 862 C CA . PRO A 1 111 ? 10.421 -20.449 -20.304 1.00 88.25 111 PRO A CA 1
ATOM 863 C C . PRO A 1 111 ? 11.494 -20.091 -19.262 1.00 88.25 111 PRO A C 1
ATOM 865 O O . PRO A 1 111 ? 11.404 -20.532 -18.122 1.00 88.25 111 PRO A O 1
ATOM 868 N N . SER A 1 112 ? 12.498 -19.290 -19.635 1.00 85.81 112 SER A N 1
ATOM 869 C CA . SER A 1 112 ? 13.531 -18.768 -18.730 1.00 85.81 112 SER A CA 1
ATOM 870 C C . SER A 1 112 ? 13.119 -17.481 -17.999 1.00 85.81 112 SER A C 1
ATOM 872 O O . SER A 1 112 ? 13.912 -16.942 -17.233 1.00 85.81 112 SER A O 1
ATOM 874 N N . GLY A 1 113 ? 11.896 -16.978 -18.207 1.00 87.06 113 GLY A N 1
ATOM 875 C CA . GLY A 1 113 ? 11.365 -15.794 -17.523 1.00 87.06 113 GLY A CA 1
ATOM 876 C C . GLY A 1 113 ? 11.776 -14.451 -18.136 1.00 87.06 113 GLY A C 1
ATOM 877 O O . GLY A 1 113 ? 11.504 -13.408 -17.545 1.00 87.06 113 GLY A O 1
ATOM 878 N N . ILE A 1 114 ? 12.406 -14.461 -19.313 1.00 88.25 114 ILE A N 1
ATOM 879 C CA . ILE A 1 114 ? 12.854 -13.257 -20.029 1.00 88.25 114 ILE A CA 1
ATOM 880 C C . ILE A 1 114 ? 11.763 -12.797 -21.000 1.00 88.25 114 ILE A C 1
ATOM 882 O O . ILE A 1 114 ? 11.177 -13.640 -21.687 1.00 88.25 114 ILE A O 1
ATOM 886 N N . CYS A 1 115 ? 11.514 -11.486 -21.081 1.00 89.81 115 CYS A N 1
ATOM 887 C CA . CYS A 1 115 ? 10.550 -10.902 -22.016 1.00 89.81 115 CYS A CA 1
ATOM 888 C C . CYS A 1 115 ? 10.872 -11.258 -23.476 1.00 89.81 115 CYS A C 1
ATOM 890 O O . CYS A 1 115 ? 12.002 -11.082 -23.933 1.00 89.81 115 CYS A O 1
ATOM 892 N N . VAL A 1 116 ? 9.864 -11.730 -24.214 1.00 90.38 116 VAL A N 1
ATOM 893 C CA . VAL A 1 116 ? 9.935 -11.996 -25.664 1.00 90.38 116 VAL A CA 1
ATOM 894 C C . VAL A 1 116 ? 9.232 -10.922 -26.495 1.00 90.38 116 VAL A C 1
ATOM 896 O O . VAL A 1 116 ? 9.545 -10.751 -27.672 1.00 90.38 116 VAL A O 1
ATOM 899 N N . THR A 1 117 ? 8.300 -10.190 -25.889 1.00 90.81 117 THR A N 1
ATOM 900 C CA . THR A 1 117 ? 7.609 -9.037 -26.479 1.00 90.81 117 THR A CA 1
ATOM 901 C C . THR A 1 117 ? 8.276 -7.728 -26.020 1.00 90.81 117 THR A C 1
ATOM 903 O O . THR A 1 117 ? 9.053 -7.756 -25.063 1.00 90.81 117 THR A O 1
ATOM 906 N N . PRO A 1 118 ? 8.064 -6.594 -26.720 1.00 88.00 118 PRO A N 1
ATOM 907 C CA . PRO A 1 118 ? 8.855 -5.378 -26.510 1.00 88.00 118 PRO A CA 1
ATOM 908 C C . PRO A 1 118 ? 8.553 -4.621 -25.205 1.00 88.00 118 PRO A C 1
ATOM 910 O O . PRO A 1 118 ? 9.217 -3.624 -24.921 1.00 88.00 118 PRO A O 1
ATOM 913 N N . GLU A 1 119 ? 7.552 -5.030 -24.428 1.00 91.69 119 GLU A N 1
ATOM 914 C CA . GLU A 1 119 ? 7.216 -4.412 -23.147 1.00 91.69 119 GLU A CA 1
ATOM 915 C C . GLU A 1 119 ? 8.295 -4.663 -22.072 1.00 91.69 119 GLU A C 1
ATOM 917 O O . GLU A 1 119 ? 9.210 -5.469 -22.236 1.00 91.69 119 GLU A O 1
ATOM 922 N N . ARG A 1 120 ? 8.215 -3.925 -20.960 1.00 91.94 120 ARG A N 1
ATOM 923 C CA . ARG A 1 120 ? 9.346 -3.735 -20.031 1.00 91.94 120 ARG A CA 1
ATOM 924 C C . ARG A 1 120 ? 9.167 -4.364 -18.649 1.00 91.94 120 ARG A C 1
ATOM 926 O O . ARG A 1 120 ? 10.098 -4.333 -17.851 1.00 91.94 120 ARG A O 1
ATOM 933 N N . LEU A 1 121 ? 7.996 -4.913 -18.332 1.00 93.50 121 LEU A N 1
ATOM 934 C CA . LEU A 1 121 ? 7.738 -5.564 -17.047 1.00 93.50 121 LEU A CA 1
ATOM 935 C C . LEU A 1 121 ? 7.536 -7.061 -17.249 1.00 93.50 121 LEU A C 1
ATOM 937 O O . LEU A 1 121 ? 6.630 -7.482 -17.962 1.00 93.50 121 LEU A O 1
ATOM 941 N N . THR A 1 122 ? 8.330 -7.887 -16.568 1.00 93.00 122 THR A N 1
ATOM 942 C CA . THR A 1 122 ? 8.018 -9.318 -16.487 1.00 93.00 122 THR A CA 1
ATOM 943 C C . THR A 1 122 ? 6.782 -9.528 -15.605 1.00 93.00 122 THR A C 1
ATOM 945 O O . THR A 1 122 ? 6.560 -8.750 -14.671 1.00 93.00 122 THR A O 1
ATOM 948 N N . PRO A 1 123 ? 5.992 -10.597 -15.816 1.00 94.81 123 PRO A N 1
ATOM 949 C CA . PRO A 1 123 ? 4.853 -10.913 -14.954 1.00 94.81 123 PRO A CA 1
ATOM 950 C C . PRO A 1 123 ? 5.236 -11.018 -13.471 1.00 94.81 123 PRO A C 1
ATOM 952 O O . PRO A 1 123 ? 4.490 -10.568 -12.602 1.00 94.81 123 PRO A O 1
ATOM 955 N N . THR A 1 124 ? 6.428 -11.548 -13.174 1.00 93.75 124 THR A N 1
ATOM 956 C CA . THR A 1 124 ? 6.958 -11.619 -11.806 1.00 93.75 124 THR A CA 1
ATOM 957 C C . THR A 1 124 ? 7.180 -10.226 -11.224 1.00 93.75 124 THR A C 1
ATOM 959 O O . THR A 1 124 ? 6.693 -9.948 -10.128 1.00 93.75 124 THR A O 1
ATOM 962 N N . LEU A 1 125 ? 7.860 -9.335 -11.955 1.00 93.44 125 LEU A N 1
ATOM 963 C CA . LEU A 1 125 ? 8.131 -7.973 -11.494 1.00 93.44 125 LEU A CA 1
ATOM 964 C C . LEU A 1 125 ? 6.829 -7.195 -11.286 1.00 93.44 125 LEU A C 1
ATOM 966 O O . LEU A 1 125 ? 6.616 -6.611 -10.227 1.00 93.44 125 LEU A O 1
ATOM 970 N N . TYR A 1 126 ? 5.918 -7.285 -12.256 1.00 96.25 126 TYR A N 1
ATOM 971 C CA . TYR A 1 126 ? 4.587 -6.696 -12.169 1.00 96.25 126 TYR A CA 1
ATOM 972 C C . TYR A 1 126 ? 3.829 -7.174 -10.926 1.00 96.25 126 TYR A C 1
ATOM 974 O O . TYR A 1 126 ? 3.310 -6.351 -10.177 1.00 96.25 126 TYR A O 1
ATOM 982 N N . SER A 1 127 ? 3.810 -8.481 -10.647 1.00 97.25 127 SER A N 1
ATOM 983 C CA . SER A 1 127 ? 3.094 -9.018 -9.481 1.00 97.25 127 SER A CA 1
ATOM 984 C C . SER A 1 127 ? 3.633 -8.484 -8.146 1.00 97.25 127 SER A C 1
ATOM 986 O O . SER A 1 127 ? 2.853 -8.173 -7.244 1.00 97.25 127 SER A O 1
ATOM 988 N N . GLN A 1 128 ? 4.955 -8.310 -8.033 1.00 96.56 128 GLN A N 1
ATOM 989 C CA . GLN A 1 128 ? 5.590 -7.731 -6.847 1.00 96.56 128 GLN A CA 1
ATOM 990 C C . GLN A 1 128 ? 5.264 -6.241 -6.708 1.00 96.56 128 GLN A C 1
ATOM 992 O O . GLN A 1 128 ? 4.929 -5.782 -5.615 1.00 96.56 128 GLN A O 1
ATOM 997 N N . MET A 1 129 ? 5.292 -5.495 -7.816 1.00 97.00 12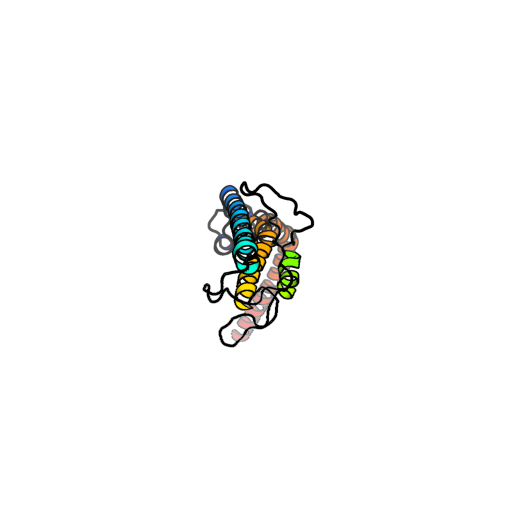9 MET A N 1
ATOM 998 C CA . MET A 1 129 ? 4.918 -4.080 -7.829 1.00 97.00 129 MET A CA 1
ATOM 999 C C . MET A 1 129 ? 3.448 -3.892 -7.441 1.00 97.00 129 MET A C 1
ATOM 1001 O O . MET A 1 129 ? 3.142 -3.051 -6.602 1.00 97.00 129 MET A O 1
ATOM 1005 N N . VAL A 1 130 ? 2.539 -4.712 -7.975 1.00 97.38 130 VAL A N 1
ATOM 1006 C CA . VAL A 1 130 ? 1.109 -4.681 -7.628 1.00 97.38 130 VAL A CA 1
ATOM 1007 C C . VAL A 1 130 ? 0.880 -4.994 -6.152 1.00 97.38 130 VAL A C 1
ATOM 1009 O O . VAL A 1 130 ? 0.046 -4.348 -5.523 1.00 97.38 130 VAL A O 1
ATOM 1012 N N . ALA A 1 131 ? 1.623 -5.936 -5.566 1.00 97.50 131 ALA A N 1
ATOM 1013 C CA . ALA A 1 131 ? 1.531 -6.203 -4.133 1.00 97.50 131 ALA A CA 1
ATOM 1014 C C . ALA A 1 131 ? 1.893 -4.958 -3.303 1.00 97.50 131 ALA A C 1
ATOM 1016 O O . ALA A 1 131 ? 1.142 -4.586 -2.400 1.00 97.50 131 ALA A O 1
ATOM 1017 N N . ALA A 1 132 ? 2.987 -4.273 -3.648 1.00 97.06 132 ALA A N 1
ATOM 1018 C CA . ALA A 1 132 ? 3.380 -3.024 -2.995 1.00 97.06 132 ALA A CA 1
ATOM 1019 C C . ALA A 1 132 ? 2.337 -1.910 -3.199 1.00 97.06 132 ALA A C 1
ATOM 1021 O O . ALA A 1 132 ? 1.980 -1.227 -2.240 1.00 97.06 132 ALA A O 1
ATOM 1022 N N . VAL A 1 133 ? 1.793 -1.765 -4.412 1.00 96.94 133 VAL A N 1
ATOM 1023 C CA . VAL A 1 133 ? 0.722 -0.802 -4.724 1.00 96.94 133 VAL A CA 1
ATOM 1024 C C . VAL A 1 133 ? -0.530 -1.072 -3.894 1.00 96.94 133 VAL A C 1
ATOM 1026 O O . VAL A 1 133 ? -1.054 -0.147 -3.281 1.00 96.94 133 VAL A O 1
ATOM 1029 N N . ASN A 1 134 ? -0.982 -2.324 -3.806 1.00 96.94 134 ASN A N 1
ATOM 1030 C CA . ASN A 1 134 ? -2.178 -2.694 -3.046 1.00 96.94 134 ASN A CA 1
ATOM 1031 C C . ASN A 1 134 ? -2.007 -2.451 -1.542 1.00 96.94 134 ASN A C 1
ATOM 1033 O O . ASN A 1 134 ? -2.935 -1.982 -0.883 1.00 96.94 134 ASN A O 1
ATOM 1037 N N . ILE A 1 135 ? -0.821 -2.734 -0.991 1.00 96.12 135 ILE A N 1
ATOM 1038 C CA . ILE A 1 135 ? -0.519 -2.428 0.413 1.00 96.12 135 ILE A CA 1
ATOM 1039 C C . ILE A 1 135 ? -0.525 -0.912 0.625 1.00 96.12 135 ILE A C 1
ATOM 1041 O O . ILE A 1 135 ? -1.183 -0.430 1.545 1.00 96.12 135 ILE A O 1
ATOM 1045 N N . SER A 1 136 ? 0.140 -0.149 -0.243 1.00 96.00 136 SER A N 1
ATOM 1046 C CA . SER A 1 136 ? 0.163 1.317 -0.185 1.00 96.00 136 SER A CA 1
ATOM 1047 C C . SER A 1 136 ? -1.231 1.937 -0.299 1.00 96.00 136 SER A C 1
ATOM 1049 O O . SER A 1 136 ? -1.551 2.863 0.449 1.00 96.00 136 SER A O 1
ATOM 1051 N N . TYR A 1 137 ? -2.073 1.406 -1.188 1.00 95.00 137 TYR A N 1
ATOM 1052 C CA . TYR A 1 137 ? -3.480 1.777 -1.328 1.00 95.00 137 TYR A CA 1
ATOM 1053 C C . TYR A 1 137 ? -4.242 1.511 -0.024 1.00 95.00 137 TYR A C 1
ATOM 1055 O O . TYR A 1 137 ? -4.895 2.406 0.513 1.00 95.00 137 TYR A O 1
ATOM 1063 N N . GLY A 1 138 ? -4.102 0.308 0.542 1.00 94.56 138 GLY A N 1
ATOM 1064 C CA . GLY A 1 138 ? -4.766 -0.059 1.790 1.00 94.56 138 GLY A CA 1
ATOM 1065 C C . GLY A 1 138 ? -4.325 0.798 2.980 1.00 94.56 138 GLY A C 1
ATOM 1066 O O . GLY A 1 138 ? -5.159 1.224 3.776 1.00 94.56 138 GLY A O 1
ATOM 1067 N N . LEU A 1 139 ? -3.032 1.111 3.086 1.00 94.94 139 L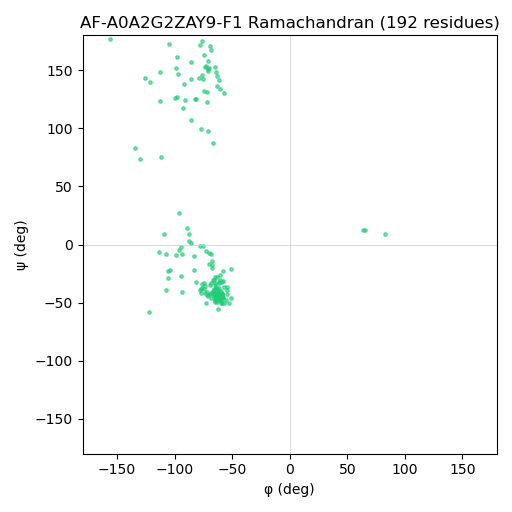EU A N 1
ATOM 1068 C CA . LEU A 1 139 ? -2.509 2.007 4.121 1.00 94.94 139 LEU A CA 1
ATOM 1069 C C . LEU A 1 139 ? -3.038 3.438 3.964 1.00 94.94 139 LEU A C 1
ATOM 1071 O O . LEU A 1 139 ? -3.262 4.118 4.959 1.00 94.94 139 LEU A O 1
ATOM 1075 N N . TYR A 1 140 ? -3.276 3.912 2.742 1.00 92.38 140 TYR A N 1
ATOM 1076 C CA . TYR A 1 140 ? -3.845 5.243 2.545 1.00 92.38 140 TYR A CA 1
ATOM 1077 C C . TYR A 1 140 ? -5.326 5.307 2.929 1.00 92.38 140 TYR A C 1
ATOM 1079 O O . TYR A 1 140 ? -5.721 6.176 3.706 1.00 92.38 140 TYR A O 1
ATOM 1087 N N . HIS A 1 141 ? -6.127 4.369 2.423 1.00 92.62 141 HIS A N 1
ATOM 1088 C CA . HIS A 1 141 ? -7.584 4.411 2.567 1.00 92.62 141 HIS A CA 1
ATOM 1089 C C . HIS A 1 141 ? -8.075 3.884 3.919 1.00 92.62 141 HIS A C 1
ATOM 1091 O O . HIS A 1 141 ? -9.067 4.384 4.446 1.00 92.62 141 HIS A O 1
ATOM 1097 N N . TYR A 1 142 ? -7.385 2.907 4.518 1.00 93.06 142 TYR A N 1
ATOM 1098 C CA . TYR A 1 142 ? -7.864 2.245 5.738 1.00 93.06 142 TYR A CA 1
ATOM 1099 C C . TYR A 1 142 ? -7.123 2.646 7.013 1.00 93.06 142 TYR A C 1
ATOM 1101 O O . TYR A 1 142 ? -7.700 2.510 8.092 1.00 93.06 142 TYR A O 1
ATOM 1109 N N . SER A 1 143 ? -5.883 3.153 6.952 1.00 93.38 143 SER A N 1
ATOM 1110 C CA . SER A 1 143 ? -5.163 3.516 8.184 1.00 93.38 143 SER A CA 1
ATOM 1111 C C . SER A 1 143 ? -5.872 4.565 9.044 1.00 93.38 143 SER A C 1
ATOM 1113 O O . SER A 1 143 ? -5.903 4.337 10.250 1.00 93.38 143 SER A O 1
ATOM 1115 N N . PRO A 1 144 ? -6.467 5.654 8.508 1.00 91.25 144 PRO A N 1
ATOM 1116 C CA . PRO A 1 144 ? -7.172 6.631 9.342 1.00 91.25 144 PRO A CA 1
ATOM 1117 C C . PRO A 1 144 ? -8.291 5.985 10.168 1.00 91.25 144 PRO A C 1
ATOM 1119 O O . PRO A 1 144 ? -8.294 6.077 11.389 1.00 91.25 144 PRO A O 1
ATOM 1122 N N . PHE A 1 145 ? -9.157 5.205 9.517 1.00 90.00 145 PHE A N 1
ATOM 1123 C CA . PHE A 1 145 ? -10.232 4.487 10.199 1.00 90.00 145 PHE A CA 1
ATOM 1124 C C . PHE A 1 145 ? -9.711 3.467 11.222 1.00 90.00 145 PHE A C 1
ATOM 1126 O O . PHE A 1 145 ? -10.237 3.368 12.325 1.00 90.00 145 PHE A O 1
ATOM 1133 N N . LEU A 1 146 ? -8.674 2.694 10.884 1.00 89.94 146 LEU A N 1
ATOM 1134 C CA . LEU A 1 146 ? -8.100 1.707 11.807 1.00 89.94 146 LEU A CA 1
ATOM 1135 C C . LEU A 1 146 ? -7.453 2.365 13.034 1.00 89.94 146 LEU A C 1
ATOM 1137 O O . LE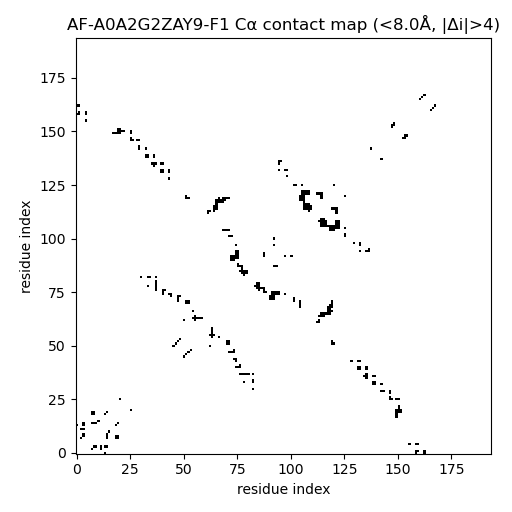U A 1 146 ? -7.439 1.767 14.111 1.00 89.94 146 LEU A O 1
ATOM 1141 N N . VAL A 1 147 ? -6.926 3.578 12.880 1.00 90.38 147 VAL A N 1
ATOM 1142 C CA . VAL A 1 147 ? -6.389 4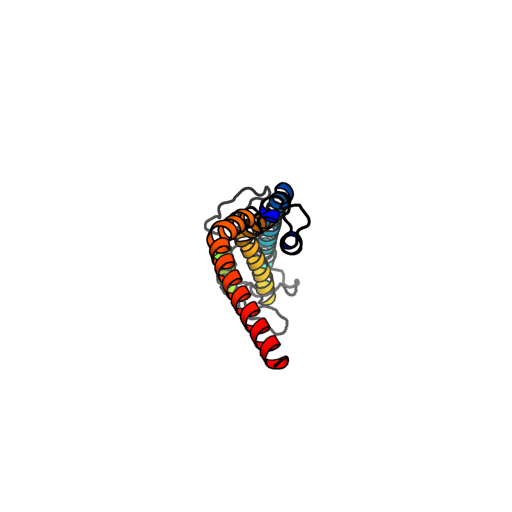.394 13.974 1.00 90.38 147 VAL A CA 1
ATOM 1143 C C . VAL A 1 147 ? -7.529 4.911 14.853 1.00 90.38 147 VAL A C 1
ATOM 1145 O O . VAL A 1 147 ? -7.450 4.731 16.067 1.00 90.38 147 VAL A O 1
ATOM 1148 N N . ASP A 1 148 ? -8.618 5.404 14.255 1.00 86.50 148 ASP A N 1
ATOM 1149 C CA . ASP A 1 148 ? -9.838 5.839 14.962 1.00 86.50 148 ASP A CA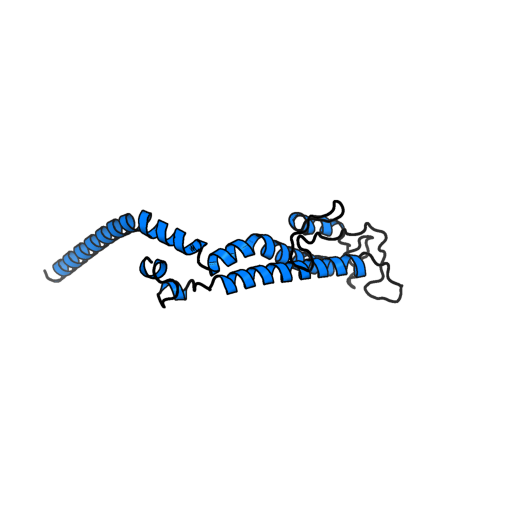 1
ATOM 1150 C C . ASP A 1 148 ? -10.575 4.687 15.674 1.00 86.50 148 ASP A C 1
ATOM 1152 O O . ASP A 1 148 ? -11.275 4.853 16.678 1.00 86.50 148 ASP A O 1
ATOM 1156 N N . LEU A 1 149 ? -10.438 3.470 15.152 1.00 87.00 149 LEU A N 1
ATOM 1157 C CA . LEU A 1 149 ? -10.924 2.268 15.817 1.00 87.00 149 LEU A CA 1
ATOM 1158 C C . LEU A 1 149 ? -10.056 1.942 17.039 1.00 87.00 149 LEU A C 1
ATOM 1160 O O . LEU A 1 149 ? -10.574 1.562 18.088 1.00 87.00 149 LEU A O 1
ATOM 1164 N N . ARG A 1 150 ? -8.735 2.094 16.903 1.00 85.38 150 ARG A N 1
ATOM 1165 C CA . ARG A 1 150 ? -7.742 1.724 17.917 1.00 85.38 150 ARG A CA 1
ATOM 1166 C C . ARG A 1 150 ? -7.677 2.718 19.082 1.00 85.38 150 ARG A C 1
ATOM 1168 O O . ARG A 1 150 ? -7.509 2.279 20.215 1.00 85.38 150 ARG A O 1
ATOM 1175 N N . ASN A 1 151 ? -7.823 4.020 18.839 1.00 86.00 151 ASN A N 1
ATOM 1176 C CA . ASN A 1 151 ? -7.949 5.031 19.905 1.00 86.00 151 ASN A CA 1
ATOM 1177 C C . ASN A 1 151 ? -9.359 5.064 20.532 1.00 86.00 151 ASN A C 1
ATOM 1179 O O . ASN A 1 151 ? -9.596 5.821 21.469 1.00 86.00 151 ASN A O 1
ATOM 1183 N N . CYS A 1 152 ? -10.283 4.229 20.039 1.00 85.75 152 CYS A N 1
ATOM 1184 C CA . CYS A 1 152 ? -11.680 4.155 20.458 1.00 85.75 152 CYS A CA 1
ATOM 1185 C C . CYS A 1 152 ? -12.514 5.418 20.202 1.00 85.75 152 CYS A C 1
ATOM 1187 O O . CYS A 1 152 ? -13.661 5.474 20.663 1.00 85.75 152 CYS A O 1
ATOM 1189 N N . ASP A 1 153 ? -12.015 6.374 19.416 1.00 85.50 153 ASP A N 1
ATOM 1190 C CA . ASP A 1 153 ? -12.764 7.578 19.044 1.00 85.50 153 ASP A CA 1
ATOM 1191 C C . ASP A 1 153 ? -13.958 7.233 18.144 1.00 85.50 153 ASP A C 1
ATOM 1193 O O . ASP A 1 153 ? -15.015 7.851 18.254 1.00 85.50 153 ASP A O 1
ATOM 1197 N N . PHE A 1 154 ? -13.852 6.179 17.331 1.00 85.44 154 PHE A N 1
ATOM 1198 C CA . PHE A 1 154 ? -14.983 5.647 16.565 1.00 85.44 154 PHE A CA 1
ATOM 1199 C C . PHE A 1 154 ? -15.946 4.805 17.423 1.00 85.44 154 PHE A C 1
ATOM 1201 O O . PHE A 1 154 ? -17.173 4.868 17.291 1.00 85.44 154 PHE A O 1
ATOM 1208 N N . VAL A 1 155 ? -15.398 3.974 18.308 1.00 85.25 155 VAL A N 1
ATOM 1209 C CA . VAL A 1 155 ? -16.152 2.920 19.010 1.00 85.25 155 VAL A CA 1
ATOM 1210 C C . VAL A 1 155 ? -16.973 3.496 20.153 1.00 85.25 155 VAL A C 1
ATOM 1212 O O . VAL A 1 155 ? -18.105 3.071 20.382 1.00 85.25 155 VAL A O 1
ATOM 1215 N N . ARG A 1 156 ? -16.417 4.468 20.879 1.00 83.50 156 ARG A N 1
ATOM 1216 C CA . ARG A 1 156 ? -17.036 5.024 22.082 1.00 83.50 156 ARG A CA 1
ATOM 1217 C C . ARG A 1 156 ? -18.367 5.735 21.789 1.00 83.50 156 ARG A C 1
ATOM 1219 O O . ARG A 1 156 ? -19.336 5.405 22.476 1.00 83.50 156 ARG A O 1
ATOM 1226 N N . PRO A 1 157 ? -18.479 6.617 20.775 1.00 85.00 157 PRO A N 1
ATOM 1227 C CA . PRO A 1 157 ? -19.764 7.191 20.374 1.00 85.00 157 PRO A CA 1
ATOM 1228 C C . PRO A 1 157 ? -20.736 6.116 19.891 1.00 85.00 157 PRO A C 1
ATOM 1230 O O . PRO A 1 157 ? -21.872 6.068 20.349 1.00 85.00 157 PRO A O 1
ATOM 1233 N N . THR A 1 158 ? -20.261 5.185 19.057 1.00 86.00 158 THR A N 1
ATOM 1234 C CA . THR A 1 158 ? -21.083 4.100 18.504 1.00 86.00 158 THR A CA 1
ATOM 1235 C C . THR A 1 158 ? -21.710 3.239 19.604 1.00 86.00 158 THR A C 1
ATOM 1237 O O . THR A 1 158 ? -22.904 2.941 19.576 1.00 86.00 158 THR A O 1
ATOM 1240 N N . PHE A 1 159 ? -20.932 2.845 20.615 1.00 86.62 159 PHE A N 1
ATOM 1241 C CA . PHE A 1 159 ? -21.452 2.093 21.759 1.00 86.62 159 PHE A CA 1
ATOM 1242 C C . PHE A 1 159 ? -22.385 2.942 22.625 1.00 86.62 159 PHE A C 1
ATOM 1244 O O . PHE A 1 159 ? -23.350 2.403 23.168 1.00 86.62 159 PHE A O 1
ATOM 1251 N N . GLY A 1 160 ? -22.134 4.249 22.730 1.00 85.25 160 GLY A N 1
ATOM 1252 C CA . GLY A 1 160 ? -23.042 5.200 23.370 1.00 85.25 160 GLY A CA 1
ATOM 1253 C C . GLY A 1 160 ? -24.405 5.228 22.691 1.00 85.25 160 GLY A C 1
ATOM 1254 O O . GLY A 1 160 ? -25.425 5.076 23.360 1.00 85.25 160 GLY A O 1
ATOM 1255 N N . ASP A 1 161 ? -24.432 5.328 21.367 1.00 87.69 161 ASP A N 1
ATOM 1256 C CA . ASP A 1 161 ? -25.670 5.353 20.590 1.00 87.69 161 ASP A CA 1
ATOM 1257 C C . ASP A 1 161 ? -26.423 4.023 20.677 1.00 87.69 161 ASP A C 1
ATOM 1259 O O . ASP A 1 161 ? -27.629 4.004 20.924 1.00 87.69 161 ASP A O 1
ATOM 1263 N N . ILE A 1 162 ? -25.721 2.890 20.575 1.00 85.06 162 ILE A N 1
ATOM 1264 C CA . ILE A 1 162 ? -26.326 1.560 20.761 1.00 85.06 162 ILE A CA 1
ATOM 1265 C C . ILE A 1 162 ? -26.940 1.440 22.161 1.00 85.06 162 ILE A C 1
ATOM 1267 O O . ILE A 1 162 ? -28.074 0.967 22.307 1.00 85.06 162 ILE A O 1
ATOM 1271 N N . TYR A 1 163 ? -26.217 1.876 23.194 1.00 83.44 163 TYR A N 1
ATOM 1272 C CA . TYR A 1 163 ? -26.708 1.828 24.565 1.00 83.44 163 TYR A CA 1
ATOM 1273 C C . TYR A 1 163 ? -27.928 2.735 24.760 1.00 83.44 163 TYR A C 1
ATOM 1275 O O . TYR A 1 163 ? -28.945 2.296 25.288 1.00 83.44 163 TYR A O 1
ATOM 1283 N N . ASN A 1 164 ? -27.881 3.973 24.282 1.00 84.88 164 ASN A N 1
ATOM 1284 C CA . ASN A 1 164 ? -28.952 4.938 24.519 1.00 84.88 164 ASN A CA 1
ATOM 1285 C C . ASN A 1 164 ? -30.202 4.660 23.674 1.00 84.88 164 ASN A C 1
ATOM 1287 O O . ASN A 1 164 ? -31.322 4.816 24.159 1.00 84.88 164 ASN A O 1
ATOM 1291 N N . ILE A 1 165 ? -30.033 4.231 22.422 1.00 84.94 165 ILE A N 1
ATOM 1292 C CA . ILE A 1 165 ? -31.139 4.107 21.466 1.00 84.94 165 ILE A CA 1
ATOM 1293 C C . ILE A 1 165 ? -31.725 2.692 21.478 1.00 84.94 165 ILE A C 1
ATOM 1295 O O . ILE A 1 165 ? -32.940 2.526 21.379 1.00 84.94 165 ILE A O 1
ATOM 1299 N N . HIS A 1 166 ? -30.897 1.647 21.560 1.00 81.44 166 HIS A N 1
ATOM 1300 C CA . HIS A 1 166 ? -31.347 0.267 21.313 1.00 81.44 166 HIS A CA 1
ATOM 1301 C C . HIS A 1 166 ? -31.479 -0.571 22.586 1.00 81.44 166 HIS A C 1
ATOM 1303 O O . HIS A 1 166 ? -32.337 -1.459 22.648 1.00 81.44 166 HIS A O 1
ATOM 1309 N N . TYR A 1 167 ? -30.697 -0.279 23.626 1.00 82.06 167 TYR A N 1
ATOM 1310 C CA . TYR A 1 167 ? -30.746 -1.035 24.879 1.00 82.06 167 TYR A CA 1
ATOM 1311 C C . TYR A 1 167 ? -32.118 -1.019 25.577 1.00 82.06 167 TYR A C 1
ATOM 1313 O O . TYR A 1 167 ? -32.529 -2.083 26.043 1.00 82.06 167 TYR A O 1
ATOM 1321 N N . PRO A 1 168 ? -32.885 0.095 25.622 1.00 84.31 168 PRO A N 1
ATOM 1322 C CA . PRO A 1 168 ? -34.197 0.093 26.274 1.00 84.31 168 PRO A CA 1
ATOM 1323 C C . PRO A 1 168 ? -35.173 -0.894 25.621 1.00 84.31 168 PRO A C 1
ATOM 1325 O O . PRO A 1 168 ? -35.864 -1.648 26.309 1.00 84.31 168 PRO A O 1
ATOM 1328 N N . GLY A 1 169 ? -35.184 -0.934 24.285 1.00 81.12 169 GLY A N 1
ATOM 1329 C CA . GLY A 1 169 ? -35.980 -1.892 23.523 1.00 81.12 169 GLY A CA 1
ATOM 1330 C C . GLY A 1 169 ? -35.522 -3.325 23.779 1.00 81.12 169 GLY A C 1
ATOM 1331 O O . GLY A 1 169 ? -36.340 -4.187 24.105 1.00 81.12 169 GLY A O 1
ATOM 1332 N N . LEU A 1 170 ? -34.211 -3.571 23.705 1.00 84.69 170 LEU A N 1
ATOM 1333 C CA . LEU A 1 170 ? -33.625 -4.891 23.943 1.00 84.69 170 LEU A CA 1
ATOM 1334 C C . LEU A 1 170 ? -33.957 -5.423 25.345 1.00 84.69 170 LEU A C 1
ATOM 1336 O O . LEU A 1 170 ? -34.336 -6.585 25.493 1.00 84.69 170 LEU A O 1
ATOM 1340 N N . LEU A 1 171 ? -33.873 -4.568 26.365 1.00 85.50 171 LEU A N 1
ATOM 1341 C CA . LEU A 1 171 ? -34.183 -4.908 27.751 1.00 85.50 171 LEU A CA 1
ATOM 1342 C C . LEU A 1 171 ? -35.669 -5.241 27.933 1.00 85.50 171 LEU A C 1
ATOM 1344 O O . LEU A 1 171 ? -36.018 -6.196 28.629 1.00 85.50 171 LEU A O 1
ATOM 1348 N N . HIS A 1 172 ? -36.556 -4.498 27.269 1.00 87.31 172 HIS A N 1
ATOM 1349 C CA . HIS A 1 172 ? -37.994 -4.768 27.303 1.00 87.31 172 HIS A CA 1
ATOM 1350 C C . HIS A 1 172 ? -38.347 -6.117 26.667 1.00 87.31 172 HIS A C 1
ATOM 1352 O O . HIS A 1 172 ? -39.105 -6.902 27.246 1.00 87.31 172 HIS A O 1
ATOM 1358 N N . TYR A 1 173 ? -37.773 -6.422 25.501 1.00 88.12 173 TYR A N 1
ATOM 1359 C CA . TYR A 1 173 ? -37.992 -7.706 24.835 1.00 88.12 173 TYR A CA 1
ATOM 1360 C C . TYR A 1 173 ? -37.361 -8.871 25.603 1.00 88.12 173 TYR A C 1
ATOM 1362 O O . TYR A 1 173 ? -38.026 -9.894 25.778 1.00 88.12 173 TYR A O 1
ATOM 1370 N N . SER A 1 174 ? -36.142 -8.725 26.133 1.00 88.69 174 SER A N 1
ATOM 1371 C CA . SER A 1 174 ? -35.504 -9.795 26.913 1.00 88.69 174 SER A CA 1
ATOM 1372 C C . SER A 1 174 ? -36.285 -10.098 28.192 1.00 88.69 174 SER A C 1
ATOM 1374 O O . SER A 1 174 ? -36.488 -11.266 28.520 1.00 88.69 174 SER A O 1
ATOM 1376 N N . LYS A 1 175 ? -36.833 -9.071 28.858 1.00 92.19 175 LYS A N 1
ATOM 1377 C CA . LYS A 1 175 ? -37.706 -9.248 30.023 1.00 92.19 175 LYS A CA 1
ATOM 1378 C C . LYS A 1 175 ? -38.961 -10.041 29.669 1.00 92.19 175 LYS A C 1
ATOM 1380 O O . LYS A 1 175 ? -39.338 -10.934 30.422 1.00 92.19 175 LYS A O 1
ATOM 1385 N N . ARG A 1 176 ? -39.598 -9.763 28.526 1.00 92.00 176 ARG A N 1
ATOM 1386 C CA . ARG A 1 176 ? -40.761 -10.539 28.056 1.00 92.00 176 ARG A CA 1
ATOM 1387 C C . ARG A 1 176 ? -40.406 -11.998 27.783 1.00 92.00 176 ARG A C 1
ATOM 1389 O O . ARG A 1 176 ? -41.147 -12.880 28.209 1.00 92.00 176 ARG A O 1
ATOM 1396 N N . VAL A 1 177 ? -39.278 -12.249 27.121 1.00 93.00 177 VAL A N 1
ATOM 1397 C CA . VAL A 1 177 ? -38.792 -13.613 26.861 1.00 93.00 177 VAL A CA 1
ATOM 1398 C C . VAL A 1 177 ? -38.511 -14.343 28.173 1.00 93.00 177 VAL A C 1
ATOM 1400 O O . VAL A 1 177 ? -38.980 -15.461 28.351 1.00 93.00 177 VAL A O 1
ATOM 1403 N N . TYR A 1 178 ? -37.820 -13.698 29.115 1.00 93.19 178 TYR A N 1
ATOM 1404 C CA . TYR A 1 178 ? -37.517 -14.266 30.428 1.00 93.19 178 TYR A CA 1
ATOM 1405 C C . TYR A 1 178 ? -38.787 -14.614 31.211 1.00 93.19 178 TYR A C 1
ATOM 1407 O O . TYR A 1 178 ? -38.902 -15.722 31.725 1.00 93.19 178 TYR A O 1
ATOM 1415 N N . VAL A 1 179 ? -39.770 -13.708 31.246 1.00 95.12 179 VAL A N 1
ATOM 1416 C CA . VAL A 1 179 ? -41.076 -13.974 31.871 1.00 95.12 179 VAL A CA 1
ATOM 1417 C C . VAL A 1 179 ? -41.763 -15.171 31.211 1.00 95.12 179 VAL A C 1
ATOM 1419 O O . VAL A 1 179 ? -42.245 -16.051 31.918 1.00 95.12 179 VAL A O 1
ATOM 1422 N N . GLY A 1 180 ? -41.770 -15.252 29.878 1.00 94.38 180 GLY A N 1
ATOM 1423 C CA . GLY A 1 180 ? -42.309 -16.413 29.164 1.00 94.38 180 GLY A CA 1
ATOM 1424 C C . GLY A 1 180 ? -41.603 -17.718 29.544 1.00 94.38 180 GLY A C 1
ATOM 1425 O O . GLY A 1 180 ? -42.262 -18.722 29.803 1.00 94.38 180 GLY A O 1
ATOM 1426 N N . LEU A 1 181 ? -40.274 -17.687 29.655 1.00 95.62 181 LEU A N 1
ATOM 1427 C CA . LEU A 1 181 ? -39.459 -18.842 30.032 1.00 95.62 181 LEU A CA 1
ATOM 1428 C C . LEU A 1 181 ? -39.761 -19.314 31.461 1.00 95.62 181 LEU A C 1
ATOM 1430 O O . LEU A 1 181 ? -39.922 -20.510 31.684 1.00 95.62 181 LEU A O 1
ATOM 1434 N N . VAL A 1 182 ? -39.912 -18.381 32.406 1.00 95.75 182 VAL A N 1
ATOM 1435 C CA . VAL A 1 182 ? -40.305 -18.676 33.795 1.00 95.75 182 VAL A CA 1
ATOM 1436 C C . VAL A 1 182 ? -41.711 -19.279 33.867 1.00 95.75 182 VAL A C 1
ATOM 1438 O O . VAL A 1 182 ? -41.949 -20.213 34.626 1.00 95.75 182 VAL A O 1
ATOM 1441 N N . MET A 1 183 ? -42.655 -18.788 33.063 1.00 94.75 183 MET A N 1
ATOM 1442 C CA . MET A 1 183 ? -44.007 -19.357 33.035 1.00 94.75 183 MET A CA 1
ATOM 1443 C C . MET A 1 183 ? -43.999 -20.798 32.509 1.00 94.75 183 MET A C 1
ATOM 1445 O O . MET A 1 183 ? -44.635 -21.667 33.102 1.00 94.75 183 MET A O 1
ATOM 1449 N N . VAL A 1 184 ? -43.242 -21.076 31.442 1.00 95.50 184 VAL A N 1
ATOM 1450 C CA . VAL A 1 184 ? -43.104 -22.434 30.888 1.00 95.50 184 VAL A CA 1
ATOM 1451 C C . VAL A 1 184 ? -42.456 -23.386 31.895 1.00 95.50 184 VAL A C 1
ATOM 1453 O O . VAL A 1 184 ? -42.922 -24.515 32.041 1.00 95.50 184 VAL A O 1
ATOM 1456 N N . THR A 1 185 ? -41.424 -22.950 32.625 1.00 93.31 185 THR A N 1
ATOM 1457 C CA . THR A 1 185 ? -40.764 -23.803 33.627 1.00 93.31 185 THR A CA 1
ATOM 1458 C C . THR A 1 185 ? -41.683 -24.122 34.805 1.00 93.31 185 THR A C 1
ATOM 1460 O O . THR A 1 185 ? -41.719 -25.271 35.239 1.00 93.31 185 THR A O 1
ATOM 1463 N N . ILE A 1 186 ? -42.476 -23.157 35.286 1.00 94.88 186 ILE A N 1
ATOM 1464 C CA . ILE A 1 186 ? -43.467 -23.388 36.350 1.00 94.88 186 ILE A CA 1
ATOM 1465 C C . ILE A 1 186 ? -44.535 -24.390 35.895 1.00 94.88 186 ILE A C 1
ATOM 1467 O O . ILE A 1 186 ? -44.844 -25.326 36.631 1.00 94.88 186 ILE A O 1
ATOM 1471 N N . VAL A 1 187 ? -45.077 -24.228 34.683 1.00 95.12 187 VAL A N 1
ATOM 1472 C CA . VAL A 1 187 ? -46.084 -25.150 34.130 1.00 95.12 187 VAL A CA 1
ATOM 1473 C C . VAL A 1 187 ? -45.519 -26.563 33.999 1.00 95.12 187 VAL A C 1
ATOM 1475 O O . VAL A 1 187 ? -46.171 -27.516 34.419 1.00 95.12 187 VAL A O 1
ATOM 1478 N N . ALA A 1 188 ? -44.296 -26.704 33.480 1.00 93.00 188 ALA A N 1
ATOM 1479 C CA . ALA A 1 188 ? -43.640 -28.002 33.354 1.00 93.00 188 ALA A CA 1
ATOM 1480 C C . ALA A 1 188 ? -43.438 -28.680 34.722 1.00 93.00 188 ALA A C 1
ATOM 1482 O O . ALA A 1 188 ? -43.737 -29.863 34.873 1.00 93.00 188 ALA A O 1
ATOM 1483 N N . LEU A 1 189 ? -43.000 -27.932 35.741 1.00 93.81 189 LEU A N 1
ATOM 1484 C CA . LEU A 1 189 ? -42.846 -28.458 37.102 1.00 93.81 189 LEU A CA 1
ATOM 1485 C C . LEU A 1 189 ? -44.184 -28.910 37.700 1.00 93.81 189 LEU A C 1
ATOM 1487 O O . LEU A 1 189 ? -44.254 -29.990 38.282 1.00 93.81 189 LEU A O 1
ATOM 1491 N N . LEU A 1 190 ? -45.253 -28.128 37.519 1.00 90.88 190 LEU A N 1
ATOM 1492 C CA . LEU A 1 190 ? -46.593 -28.499 37.980 1.00 90.88 190 LEU A CA 1
ATOM 1493 C C . LEU A 1 190 ? -47.127 -29.745 37.259 1.00 90.88 190 LEU A C 1
ATOM 1495 O O . LEU A 1 190 ? -47.723 -30.589 37.913 1.00 90.88 190 LEU A O 1
ATOM 1499 N N . SER A 1 191 ? -46.866 -29.900 35.956 1.00 89.75 191 SER A N 1
ATOM 1500 C CA . SER A 1 191 ? -47.285 -31.088 35.188 1.00 89.75 191 SER A CA 1
ATOM 1501 C C . SER A 1 191 ? -46.541 -32.379 35.534 1.00 89.75 191 SER A C 1
ATOM 1503 O O . SER A 1 191 ? -46.979 -33.451 35.142 1.00 89.75 191 SER A O 1
ATOM 1505 N N . VAL A 1 192 ? -45.392 -32.287 36.210 1.00 87.69 192 VAL A N 1
ATOM 1506 C CA . VAL A 1 192 ? -44.642 -33.459 36.692 1.00 87.69 192 VAL A CA 1
ATOM 1507 C C . VAL A 1 192 ? -45.007 -33.782 38.145 1.00 87.69 192 VAL A C 1
ATOM 1509 O O . VAL A 1 192 ? -44.877 -34.926 38.573 1.00 87.69 192 VAL A O 1
ATOM 1512 N N . ALA A 1 193 ? -45.438 -32.780 38.917 1.00 80.75 193 ALA A N 1
ATOM 1513 C CA . ALA A 1 193 ? -45.792 -32.929 40.327 1.00 80.75 193 ALA A CA 1
ATOM 1514 C C . ALA A 1 193 ? -47.228 -33.435 40.567 1.00 80.75 193 ALA A C 1
ATOM 1516 O O . ALA A 1 193 ? -47.494 -33.965 41.647 1.00 80.75 193 ALA A O 1
ATOM 1517 N N . PHE A 1 194 ? -48.129 -33.258 39.597 1.00 66.25 194 PHE A N 1
ATOM 1518 C CA . PHE A 1 194 ? -49.524 -33.713 39.616 1.00 66.25 194 PHE A CA 1
ATOM 1519 C C . PHE A 1 194 ? -49.783 -34.692 38.475 1.00 66.25 194 PHE A C 1
ATOM 1521 O O . PHE A 1 194 ? -50.545 -35.657 38.710 1.00 66.25 194 PHE A O 1
#

Solvent-accessible surface area (backbone atoms only — not comparable to full-atom values): 10780 Å² total; per-residue (Å²): 109,70,68,43,63,78,38,51,86,46,95,45,83,59,31,79,77,57,60,53,44,57,63,67,64,31,51,50,51,49,51,49,40,52,51,53,30,42,52,38,46,49,52,44,32,48,45,39,59,71,50,48,62,44,88,55,56,90,88,40,80,78,65,43,60,60,59,85,37,71,74,73,70,46,60,41,50,58,40,44,99,86,66,46,84,39,82,68,55,95,76,39,35,52,64,94,51,37,62,67,58,54,56,78,24,50,22,52,60,46,99,89,63,36,48,76,37,41,31,44,29,38,64,68,58,46,53,54,44,43,51,38,45,52,50,32,45,47,40,66,74,42,37,64,59,56,32,34,52,34,41,28,69,52,48,43,58,53,52,48,49,46,51,71,69,46,40,63,58,50,52,53,53,50,50,52,51,51,54,51,52,53,52,52,51,53,52,52,52,51,68,72,75,107

Sequence (194 aa):
MDEWIQNPTARTASDKILPCVDYATAQETLTKSKEVRYNLVDIVNQVITNVSNINFSPNVDPFYYNQSGPVPPILCNLFNLDLTSHNCGPAEVDLDNATQVLNNYVCQVSPSGICVTPERLTPTLYSQMVAAVNISYGLYHYSPFLVDLRNCDFVRPTFGDIYNIHYPGLLHYSKRVYVGLVMVTIVALLSVAF

Radius of gyration: 28.64 Å; Cα contacts (8 Å, |Δi|>4): 222; chains: 1; bounding box: 76×50×68 Å

pLDDT: mean 89.0, std 7.38, range [66.25, 97.5]

Mean predicted aligned error: 8.71 Å

Secondary structure (DSSP, 8-state):
-HHHHH-TTS--TTTTTSPPPPHHHHHHHHHHHHHHHHHHHHHHHHHIIIIISS---TTSTTT-S---SPPPPPBPPSB-TTS-B-PPPTTSBPHHHHHHHHHTTBPPB-TTS-B-SS-SB-HHHHHHHHHHHHHHHHHHHHHHHHHHHHTSTTHHHHHHHIIIIIHHHHHHHHHHHHHHHHHHHHHHHHHHH-

Foldseek 3Di:
DVVCLVPVCDPDPVCVVAPADALVVLVVLLLVLLVLLQVLLVVLQCCQVVQQVDQDDPVDPPSHDQQVDDRQFRADRLADPVRDGDDDDPRHHYLVCNLVSVVVQEADADPVQHGPDNGRDGPVRSVSSNVSSVSSVCSVPPSVVVSCSRNCVVPSVVVVCCCVPPVVVVVVVVVVVVVVVVVVVVVVVVVVVD

InterPro domains:
  IPR040283 Transmembrane protein DDB_G0292058-like [PTHR31414] (1-194)